Protein 5YDV (pdb70)

InterPro domains:
  IPR000847 LysR, HTH, N-terminal domain [PF00126] (15-72)
  IPR000847 LysR, HTH, N-terminal domain [PR00039] (28-39)
  IPR000847 LysR, HTH, N-terminal domain [PR00039] (39-49)
  IPR000847 LysR, HTH, N-terminal domain [PR00039] (49-60)
  IPR000847 LysR, HTH, N-terminal domain [PS50931] (11-68)
  IPR005119 LysR, substrate-binding [PF03466] (102-296)
  IPR036388 Winged helix-like DNA-binding domain superfamily [G3DSA:1.10.10.10] (11-97)
  IPR036390 Winged helix DNA-binding domain superfamily [SSF46785] (12-94)

Secondary structure (DSSP, 8-state):
--S---SSEEEEEEEHHHHHHHHHHHHHHS-TT-EEEEEEE-GGGHHHHHHTTS-SEEEEE--TTTSSTTEEEEEEEEEEEEEEEEB-SSSSBSS-TTSTTEEEEE--TTSHHHHHHHHHHHH-TT--EEEEEE-S-HHHHHHHHHTTS-EEEEEHHHHHHHHHHTSEEE--SSTT-EEEEEEEEEESS---HHHHHHHHHHHHHGGG-

Foldseek 3Di:
DVPDDDPAEAFEEEAQQCCVVPVVVLVVQDPPRHDYDYHHDQPVCPVVCQVVVVHQKYKAWDDPVQPDPQKDKDWQDKWKWFKKAFAPVPLHHPDAQQPAAWEEEAEDPSHPRRVQQVVLVVVPVSGHHDYDHYHSHLVVSVVCRLVGNGIYTHICSVCVVCCVVRSMDGRDDPSNMTMIIIMMMHGNDDDDPNSVVSVVVSVVCSVVD

Organism: Salmonella typhimurium (strain LT2 / SGSC1412 / ATCC 700720) (NCBI:txid99287)

Radius of gyration: 18.71 Å; Cα contacts (8 Å, |Δi|>4): 381; chains: 1; bounding box: 39×39×55 Å

B-factor: mean 28.07, std 13.39, range [8.28, 78.8]

Nearest PDB structures (foldseek):
  5ydo-assembly1_A  TM=1.003E+00  e=5.101E-45  Salmonella enterica
  5yer-assembly1_A  TM=9.966E-01  e=9.518E-43  Salmonella enterica subsp. enterica serovar Typhimurium
  5yez-assembly1_B  TM=9.861E-01  e=4.654E-41  Salmonella enterica subsp. enterica serovar Typhimurium
  5ydw-assembly1_A-2  TM=9.647E-01  e=4.961E-41  Salmonella enterica subsp. enterica serovar Typhimurium
  5ydw-assembly1_B-2  TM=9.228E-01  e=3.360E-40  Salmonella enterica subsp. enterica serovar Typhimurium

Structure (mmCIF, N/CA/C/O backbone):
data_5YDV
#
_entry.id   5YDV
#
_cell.length_a   63.293
_cell.length_b   63.293
_cell.length_c   101.438
_cell.angle_alpha   90.00
_cell.angle_beta   90.00
_cell.angle_gamma   90.00
#
_symmetry.space_group_name_H-M   'P 41 21 2'
#
loop_
_entity.id
_entity.type
_entity.pdbx_description
1 polymer 'Cell density-dependent motility repressor'
2 non-polymer 'hypochlorous acid'
3 non-polymer 'SULFATE ION'
4 water water
#
loop_
_atom_site.group_PDB
_atom_site.id
_atom_site.type_symbol
_atom_site.label_atom_id
_atom_site.label_alt_id
_atom_site.label_comp_id
_atom_site.label_asym_id
_atom_site.label_entity_id
_atom_site.label_seq_id
_atom_site.pdbx_PDB_ins_code
_atom_site.Cartn_x
_atom_site.Cartn_y
_atom_site.Cartn_z
_atom_site.occupancy
_atom_site.B_iso_or_equiv
_atom_site.auth_seq_id
_atom_site.auth_comp_id
_atom_site.auth_asym_id
_atom_site.auth_atom_id
_atom_site.pdbx_PDB_model_num
ATOM 1 N N . GLY A 1 1 ? 51.103 14.303 39.642 1.00 60.87 94 GLY A N 1
ATOM 2 C CA . GLY A 1 1 ? 50.895 12.875 39.496 1.00 60.20 94 GLY A CA 1
ATOM 3 C C . GLY A 1 1 ? 51.079 12.087 40.780 1.00 55.01 94 GLY A C 1
ATOM 4 O O . GLY A 1 1 ? 50.356 12.295 41.755 1.00 61.65 94 GLY A O 1
ATOM 5 N N . ALA A 1 2 ? 52.064 11.185 40.779 1.00 59.97 95 ALA A N 1
ATOM 6 C CA . ALA A 1 2 ? 52.238 10.259 41.895 1.00 47.01 95 ALA A CA 1
ATOM 7 C C . ALA A 1 2 ? 52.837 10.956 43.112 1.00 39.17 95 ALA A C 1
ATOM 8 O O . ALA A 1 2 ? 52.247 10.955 44.200 1.00 33.08 95 ALA A O 1
ATOM 10 N N . MET A 1 3 ? 54.016 11.559 42.949 1.00 33.35 96 MET A N 1
ATOM 11 C CA . MET A 1 3 ? 54.705 12.166 44.084 1.00 30.97 96 MET A CA 1
ATOM 12 C C . MET A 1 3 ? 54.036 13.445 44.571 1.00 22.25 96 MET A C 1
ATOM 13 O O . MET A 1 3 ? 54.228 13.823 45.730 1.00 20.32 96 MET A O 1
ATOM 18 N N . ASP A 1 4 ? 53.275 14.122 43.720 1.00 19.14 97 ASP A N 1
ATOM 19 C CA . ASP A 1 4 ? 52.626 15.368 44.109 1.00 14.53 97 ASP A CA 1
ATOM 20 C C . ASP A 1 4 ? 51.557 15.102 45.166 1.00 21.35 97 ASP A C 1
ATOM 21 O O . ASP A 1 4 ? 50.712 14.217 44.992 1.00 21.25 97 ASP A O 1
ATOM 26 N N . TYR A 1 5 ? 51.584 15.868 46.265 1.00 18.10 98 TYR A N 1
ATOM 27 C CA . TYR A 1 5 ? 50.643 15.632 47.359 1.00 16.98 98 TYR A CA 1
ATOM 28 C C . TYR A 1 5 ? 50.375 16.893 48.172 1.00 17.11 98 TYR A C 1
ATOM 29 O O . TYR A 1 5 ? 51.310 17.583 48.593 1.00 13.19 98 TYR A O 1
ATOM 38 N N . THR A 1 6 ? 49.091 17.162 48.433 1.00 13.59 99 THR A N 1
ATOM 39 C CA . THR A 1 6 ? 48.689 18.082 49.487 1.00 11.87 99 THR A CA 1
ATOM 40 C C . THR A 1 6 ? 47.501 17.468 50.219 1.00 11.57 99 THR A C 1
ATOM 41 O O . THR A 1 6 ? 46.924 16.471 49.779 1.00 11.84 99 THR A O 1
ATOM 45 N N . LEU A 1 7 ? 47.158 18.046 51.366 1.00 11.84 100 LEU A N 1
ATOM 46 C CA . LEU A 1 7 ? 46.032 17.519 52.132 1.00 11.83 100 LEU A CA 1
ATOM 47 C C . LEU A 1 7 ? 44.721 17.653 51.369 1.00 13.38 100 LEU A C 1
ATOM 48 O O . LEU A 1 7 ? 43.797 16.861 51.580 1.00 16.95 100 LEU A O 1
ATOM 53 N N . ARG A 1 8 ? 44.607 18.657 50.506 1.00 10.92 101 ARG A N 1
ATOM 54 C CA . ARG A 1 8 ? 43.315 18.990 49.916 1.00 11.54 101 ARG A CA 1
ATOM 55 C C . ARG A 1 8 ? 43.238 18.793 48.412 1.00 10.13 101 ARG A C 1
ATOM 56 O O . ARG A 1 8 ? 42.155 18.981 47.840 1.00 9.95 101 ARG A O 1
ATOM 64 N N . LYS A 1 9 ? 44.327 18.418 47.746 1.00 10.10 102 LYS A N 1
ATOM 65 C CA . LYS A 1 9 ? 44.333 18.439 46.290 1.00 9.89 102 LYS A CA 1
ATOM 66 C C . LYS A 1 9 ? 43.555 17.243 45.754 1.00 13.37 102 LYS A C 1
ATOM 67 O O . LYS A 1 9 ? 43.740 16.106 46.205 1.00 10.75 102 LYS A O 1
ATOM 73 N N . ILE A 1 10 ? 42.651 17.518 44.825 1.00 9.53 103 ILE A N 1
ATOM 74 C CA . ILE A 1 10 ? 41.909 16.505 44.093 1.00 9.50 103 ILE A CA 1
ATOM 75 C C . ILE A 1 10 ? 42.397 16.532 42.653 1.00 9.61 103 ILE A C 1
ATOM 76 O O . ILE A 1 10 ? 42.268 17.555 41.967 1.00 9.66 103 ILE A O 1
ATOM 81 N N . LYS A 1 11 ? 42.916 15.403 42.177 1.00 10.12 104 LYS A N 1
ATOM 82 C CA . LYS A 1 11 ? 43.478 15.296 40.836 1.00 12.06 104 LYS A CA 1
ATOM 83 C C . LYS A 1 11 ? 42.452 14.667 39.899 1.00 12.92 104 LYS A C 1
ATOM 84 O O . LYS A 1 11 ? 42.066 13.503 40.071 1.00 12.04 104 LYS A O 1
ATOM 90 N N . ILE A 1 12 ? 42.039 15.425 38.892 1.00 12.14 105 ILE A N 1
ATOM 91 C CA . ILE A 1 12 ? 40.992 15.017 37.965 1.00 10.74 105 ILE A CA 1
ATOM 92 C C . ILE A 1 12 ? 41.538 15.048 36.546 1.00 11.37 105 ILE A C 1
ATOM 93 O O . ILE A 1 12 ? 42.171 16.026 36.142 1.00 17.54 105 ILE A O 1
ATOM 98 N N . ALA A 1 13 ? 41.303 13.983 35.793 1.00 11.89 106 ALA A N 1
ATOM 99 C CA . ALA A 1 13 ? 41.542 13.979 34.355 1.00 12.71 106 ALA A CA 1
ATOM 100 C C . ALA A 1 13 ? 40.192 13.895 33.660 1.00 14.94 106 ALA A C 1
ATOM 101 O O . ALA A 1 13 ? 39.392 13.002 33.964 1.00 17.74 106 ALA A O 1
ATOM 103 N N . ALA A 1 14 ? 39.932 14.826 32.747 1.00 13.44 107 ALA A N 1
ATOM 104 C CA . ALA A 1 14 ? 38.622 14.942 32.129 1.00 13.85 107 ALA A CA 1
ATOM 105 C C . ALA A 1 14 ? 38.742 14.874 30.613 1.00 19.34 107 ALA A C 1
ATOM 106 O O . ALA A 1 14 ? 39.661 15.456 30.025 1.00 16.18 107 ALA A O 1
ATOM 108 N N . ALA A 1 15 ? 37.807 14.166 29.978 1.00 18.22 108 ALA A N 1
ATOM 109 C CA . ALA A 1 15 ? 37.769 14.163 28.524 1.00 18.36 108 ALA A CA 1
ATOM 110 C C . ALA A 1 15 ? 37.542 15.582 28.020 1.00 24.60 108 ALA A C 1
ATOM 111 O O . ALA A 1 15 ? 36.861 16.385 28.663 1.00 21.78 108 ALA A O 1
ATOM 113 N N . HIS A 1 16 ? 38.135 15.885 26.860 1.00 25.88 109 HIS A N 1
ATOM 114 C CA . HIS A 1 16 ? 38.145 17.254 26.339 1.00 36.20 109 HIS A CA 1
ATOM 115 C C . HIS A 1 16 ? 36.750 17.872 26.294 1.00 38.79 109 HIS A C 1
ATOM 116 O O . HIS A 1 16 ? 36.576 19.052 26.622 1.00 41.72 109 HIS A O 1
ATOM 123 N N . SER A 1 17 ? 35.740 17.086 25.908 1.00 37.69 110 SER A N 1
ATOM 124 C CA . SER A 1 17 ? 34.440 17.647 25.555 1.00 49.41 110 SER A CA 1
ATOM 125 C C . SER A 1 17 ? 33.582 18.024 26.757 1.00 49.12 110 SER A C 1
ATOM 126 O O . SER A 1 17 ? 32.712 18.891 26.622 1.00 55.03 110 SER A O 1
ATOM 129 N N . LEU A 1 18 ? 33.786 17.405 27.917 1.00 35.11 111 LEU A N 1
ATOM 130 C CA . LEU A 1 18 ? 32.998 17.757 29.089 1.00 38.69 111 LEU A CA 1
ATOM 131 C C . LEU A 1 18 ? 33.781 18.575 30.104 1.00 30.51 111 LEU A C 1
ATOM 132 O O . LEU A 1 18 ? 33.239 18.900 31.162 1.00 41.33 111 LEU A O 1
ATOM 137 N N A SER A 1 19 ? 35.033 18.928 29.807 0.32 31.84 112 SER A N 1
ATOM 138 N N B SER A 1 19 ? 35.039 18.913 29.816 0.68 32.55 112 SER A N 1
ATOM 139 C CA A SER A 1 19 ? 35.840 19.673 30.769 0.32 30.64 112 SER A CA 1
ATOM 140 C CA B SER A 1 19 ? 35.836 19.678 30.771 0.68 30.26 112 SER A CA 1
ATOM 141 C C A SER A 1 19 ? 35.262 21.061 31.026 0.32 28.50 112 SER A C 1
ATOM 142 C C B SER A 1 19 ? 35.215 21.044 31.034 0.68 28.34 112 SER A C 1
ATOM 143 O O A SER A 1 19 ? 35.199 21.511 32.177 0.32 28.62 112 SER A O 1
ATOM 144 O O B SER A 1 19 ? 35.067 21.460 32.189 0.68 27.92 112 SER A O 1
ATOM 149 N N . LEU A 1 20 ? 34.828 21.751 29.969 1.00 25.39 113 LEU A N 1
ATOM 150 C CA . LEU A 1 20 ? 34.306 23.106 30.122 1.00 24.40 113 LEU A CA 1
ATOM 151 C C . LEU A 1 20 ? 32.919 23.110 30.750 1.00 32.07 113 LEU A C 1
ATOM 152 O O . LEU A 1 20 ? 32.624 23.944 31.611 1.00 28.86 113 LEU A O 1
ATOM 157 N N . GLY A 1 21 ? 32.033 22.222 30.297 1.00 32.47 114 GLY A N 1
ATOM 158 C CA . GLY A 1 21 ? 30.680 22.227 30.829 1.00 27.77 114 GLY A CA 1
ATOM 159 C C . GLY A 1 21 ? 30.602 21.718 32.256 1.00 34.42 114 GLY A C 1
ATOM 160 O O . GLY A 1 21 ? 29.881 22.279 33.087 1.00 44.98 114 GLY A O 1
ATOM 161 N N . LEU A 1 22 ? 31.365 20.671 32.570 1.00 26.99 115 LEU A N 1
ATOM 162 C CA . LEU A 1 22 ? 31.205 19.979 33.841 1.00 20.70 115 LEU A CA 1
ATOM 163 C C . LEU A 1 22 ? 31.975 20.658 34.970 1.00 20.57 115 LEU A C 1
ATOM 164 O O . LEU A 1 22 ? 31.414 20.918 36.039 1.00 23.48 115 LEU A O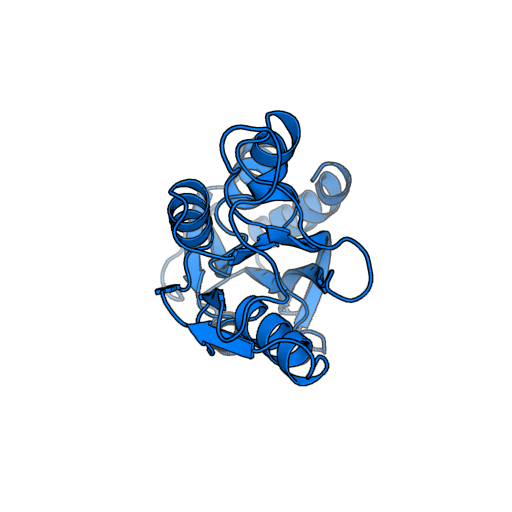 1
ATOM 169 N N . LEU A 1 23 ? 33.262 20.952 34.756 1.00 15.46 116 LEU A N 1
ATOM 170 C CA . LEU A 1 23 ? 34.121 21.336 35.875 1.00 19.56 116 LEU A CA 1
ATOM 171 C C . LEU A 1 23 ? 33.649 22.579 36.615 1.00 14.96 116 LEU A C 1
ATOM 172 O O . LEU A 1 23 ? 33.659 22.562 37.857 1.00 17.50 116 LEU A O 1
ATOM 177 N N . PRO A 1 24 ? 33.260 23.679 35.957 1.00 20.06 117 PRO A N 1
ATOM 178 C CA . PRO A 1 24 ? 32.822 24.857 36.726 1.00 20.11 117 PRO A CA 1
ATOM 179 C C . PRO A 1 24 ? 31.634 24.589 37.627 1.00 21.57 117 PRO A C 1
ATOM 180 O O . PRO A 1 24 ? 31.563 25.167 38.721 1.00 27.70 117 PRO A O 1
ATOM 184 N N . THR A 1 25 ? 30.698 23.733 37.202 1.00 18.91 118 THR A N 1
ATOM 185 C CA . THR A 1 25 ? 29.543 23.425 38.041 1.00 23.82 118 THR A CA 1
ATOM 186 C C . THR A 1 25 ? 29.961 22.667 39.292 1.00 27.02 118 THR A C 1
ATOM 187 O O . THR A 1 25 ? 29.423 22.902 40.380 1.00 30.19 118 THR A O 1
ATOM 191 N N . ILE A 1 26 ? 30.918 21.753 39.152 1.00 23.04 119 ILE A N 1
ATOM 192 C CA . ILE A 1 26 ? 31.374 20.973 40.295 1.00 19.56 119 ILE A CA 1
ATOM 193 C C . ILE A 1 26 ? 32.081 21.871 41.297 1.00 20.58 119 ILE A C 1
ATOM 194 O O . ILE A 1 26 ? 31.784 21.840 42.495 1.00 23.81 119 ILE A O 1
ATOM 199 N N . VAL A 1 27 ? 33.000 22.714 40.816 1.00 24.55 120 VAL A N 1
ATOM 200 C CA . VAL A 1 27 ? 33.704 23.641 41.704 1.00 29.82 120 VAL A CA 1
ATOM 201 C C . VAL A 1 27 ? 32.710 24.510 42.469 1.00 37.87 120 VAL A C 1
ATOM 202 O O . VAL A 1 27 ? 32.836 24.708 43.683 1.00 38.39 120 VAL A O 1
ATOM 206 N N . LYS A 1 28 ? 31.688 25.020 41.771 1.00 36.97 121 LYS A N 1
ATOM 207 C CA . LYS A 1 28 ? 30.754 25.958 42.391 1.00 36.11 121 LYS A CA 1
ATOM 208 C C . LYS A 1 28 ? 29.896 25.287 43.455 1.00 33.72 121 LYS A C 1
ATOM 209 O O . LYS A 1 28 ? 29.604 25.891 44.494 1.00 44.63 121 LYS A O 1
ATOM 215 N N . GLN A 1 29 ? 29.472 24.051 43.212 1.00 23.25 122 GLN A N 1
ATOM 216 C CA . GLN A 1 29 ? 28.572 23.361 44.123 1.00 30.84 122 GLN A CA 1
ATOM 217 C C . GLN A 1 29 ? 29.300 22.618 45.233 1.00 33.84 122 GLN A C 1
ATOM 218 O O . GLN A 1 29 ? 28.676 22.285 46.249 1.00 37.68 122 GLN A O 1
ATOM 224 N N . MET A 1 30 ? 30.594 22.356 45.067 1.00 27.59 123 MET A N 1
ATOM 225 C CA . MET A 1 30 ? 31.323 21.570 46.046 1.00 23.36 123 MET A CA 1
ATOM 226 C C . MET A 1 30 ? 31.585 22.377 47.314 1.00 27.63 123 MET A C 1
ATOM 227 O O . MET A 1 30 ? 31.767 23.597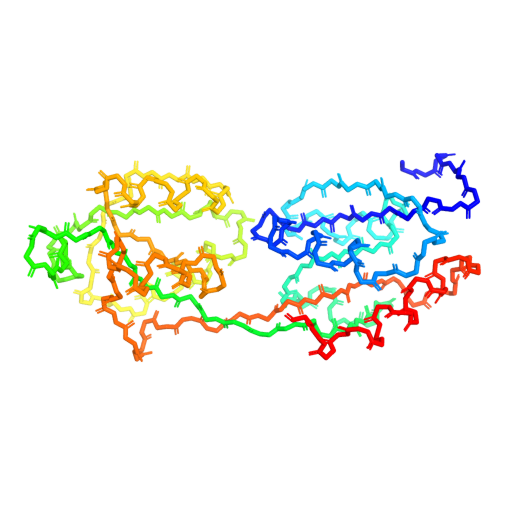 47.259 1.00 26.20 123 MET A O 1
ATOM 232 N N . PRO A 1 31 ? 31.614 21.714 48.471 1.00 28.04 124 PRO A N 1
ATOM 233 C CA . PRO A 1 31 ? 32.074 22.383 49.691 1.00 31.81 124 PRO A CA 1
ATOM 234 C C . PRO A 1 31 ? 33.464 22.969 49.485 1.00 30.20 124 PRO A C 1
ATOM 235 O O . PRO A 1 31 ? 34.251 22.484 48.670 1.00 28.19 124 PRO A O 1
ATOM 239 N N . THR A 1 32 ? 33.760 24.028 50.235 1.00 29.06 125 THR A N 1
ATOM 240 C CA . THR A 1 32 ? 35.021 24.747 50.092 1.00 28.67 125 THR A CA 1
ATOM 241 C C . THR A 1 32 ? 36.174 24.019 50.782 1.00 29.38 125 THR A C 1
ATOM 242 O O . THR A 1 32 ? 36.966 24.636 51.502 1.00 33.41 125 THR A O 1
ATOM 246 N N . GLN A 1 33 ? 36.299 22.713 50.548 1.00 19.93 126 GLN A N 1
ATOM 247 C CA . GLN A 1 33 ? 37.262 21.882 51.260 1.00 16.31 126 GLN A CA 1
ATOM 248 C C . GLN A 1 33 ? 38.358 21.315 50.362 1.00 15.72 126 GLN A C 1
ATOM 249 O O . GLN A 1 33 ? 39.190 20.528 50.841 1.00 18.69 126 GLN A O 1
ATOM 255 N N . PHE A 1 34 ? 38.403 21.705 49.090 1.00 11.27 127 PHE A N 1
ATOM 256 C CA . PHE A 1 34 ? 39.268 21.061 48.109 1.00 10.61 127 PHE A CA 1
ATOM 257 C C . PHE A 1 34 ? 40.054 22.080 47.297 1.00 10.70 127 PHE A C 1
ATOM 258 O O . PHE A 1 34 ? 39.671 23.246 47.165 1.00 11.74 127 PHE A O 1
ATOM 266 N N . THR A 1 35 ? 41.171 21.615 46.756 1.00 10.23 128 THR A N 1
ATOM 267 C CA . THR A 1 35 ? 41.826 22.294 45.647 1.00 11.00 128 THR A CA 1
ATOM 268 C C . THR A 1 35 ? 41.870 21.333 44.471 1.00 10.79 128 THR A C 1
ATOM 269 O O . THR A 1 35 ? 41.729 20.115 44.634 1.00 11.03 128 THR A O 1
ATOM 273 N N . TYR A 1 36 ? 42.026 21.889 43.275 1.00 10.16 129 TYR A N 1
ATOM 274 C CA . TYR A 1 36 ? 41.802 21.123 42.061 1.00 10.07 129 TYR A CA 1
ATOM 275 C C . TYR A 1 36 ? 43.003 21.181 41.138 1.00 10.38 129 TYR A C 1
ATOM 276 O O . TYR A 1 36 ? 43.577 22.251 40.907 1.00 11.85 129 TYR A O 1
ATOM 285 N N . ALA A 1 37 ? 43.347 20.024 40.578 1.00 10.32 130 ALA A N 1
ATOM 286 C CA . ALA A 1 37 ? 44.285 19.950 39.466 1.00 10.85 130 ALA A CA 1
ATOM 287 C C . ALA A 1 37 ? 43.590 19.176 38.362 1.00 15.23 130 ALA A C 1
ATOM 288 O O . ALA A 1 37 ? 43.231 18.011 38.560 1.00 16.82 130 ALA A O 1
ATOM 290 N N . VAL A 1 38 ? 43.371 19.823 37.219 1.00 11.47 131 VAL A N 1
ATOM 291 C CA . VAL A 1 38 ? 42.559 19.260 36.147 1.00 11.73 131 VAL A CA 1
ATOM 292 C C . VAL A 1 38 ? 43.410 19.178 34.889 1.00 13.65 131 VAL A C 1
ATOM 293 O O . VAL A 1 38 ? 43.998 20.180 34.466 1.00 15.85 131 VAL A O 1
ATOM 297 N N . GLU A 1 39 ? 43.450 18.005 34.268 1.00 12.89 132 GLU A N 1
ATOM 298 C CA . GLU A 1 39 ? 44.081 17.908 32.956 1.00 23.30 132 GLU A CA 1
ATOM 299 C C . GLU A 1 39 ? 43.122 17.279 31.958 1.00 18.68 132 GLU A C 1
ATOM 300 O O . GLU A 1 39 ? 42.362 16.370 32.303 1.00 19.52 132 GLU A O 1
ATOM 306 N N . ALA A 1 40 ? 43.141 17.790 30.726 1.00 18.09 133 ALA A N 1
ATOM 307 C CA . ALA A 1 40 ? 42.346 17.217 29.649 1.00 17.98 133 ALA A CA 1
ATOM 308 C C . ALA A 1 40 ? 43.068 16.007 29.072 1.00 25.53 133 ALA A C 1
ATOM 309 O O . ALA A 1 40 ? 44.295 16.010 28.935 1.00 26.32 133 ALA A O 1
ATOM 311 N N . ILE A 1 41 ? 42.306 14.963 28.743 1.00 23.91 134 ILE A N 1
ATOM 312 C CA . ILE A 1 41 ? 42.874 13.737 28.191 1.00 23.47 134 ILE A CA 1
ATOM 313 C C . ILE A 1 41 ? 42.000 13.242 27.049 1.00 21.82 134 ILE A C 1
ATOM 314 O O . ILE A 1 41 ? 40.854 13.666 26.881 1.00 22.92 134 ILE A O 1
ATOM 319 N N . ASP A 1 42 ? 42.571 12.345 26.245 1.00 21.91 135 ASP A N 1
ATOM 320 C CA . ASP A 1 42 ? 41.781 11.508 25.354 1.00 31.07 135 ASP A CA 1
ATOM 321 C C . ASP A 1 42 ? 41.296 10.282 26.121 1.00 20.76 135 ASP A C 1
ATOM 322 O O . ASP A 1 42 ? 41.913 9.860 27.098 1.00 20.05 135 ASP A O 1
ATOM 327 N N . VAL A 1 43 ? 40.177 9.711 25.671 1.00 26.49 136 VAL A N 1
ATOM 328 C CA . VAL A 1 43 ? 39.508 8.692 26.477 1.00 27.95 136 VAL A CA 1
ATOM 329 C C . VAL A 1 43 ? 40.411 7.486 26.680 1.00 31.47 136 VAL A C 1
ATOM 330 O O . VAL A 1 43 ? 40.318 6.797 27.703 1.00 30.66 136 VAL A O 1
ATOM 334 N N . ASP A 1 44 ? 41.321 7.234 25.737 1.00 33.19 137 ASP A N 1
ATOM 335 C CA . ASP A 1 44 ? 42.172 6.050 25.821 1.00 40.34 137 ASP A CA 1
ATOM 336 C C . ASP A 1 44 ? 43.300 6.197 26.839 1.00 36.39 137 ASP A C 1
ATOM 337 O O . ASP A 1 44 ? 43.906 5.189 27.217 1.00 30.08 137 ASP A O 1
ATOM 342 N N . GLN A 1 45 ? 43.599 7.417 27.291 1.00 21.69 138 GLN A N 1
ATOM 343 C CA . GLN A 1 45 ? 44.559 7.601 28.377 1.00 20.87 138 GLN A CA 1
ATOM 344 C C . GLN A 1 45 ? 43.985 7.262 29.749 1.00 24.68 138 GLN A C 1
ATOM 345 O O . GLN A 1 45 ? 44.752 7.201 30.714 1.00 22.49 138 GLN A O 1
ATOM 351 N N . ALA A 1 46 ? 42.670 7.040 29.861 1.00 23.70 139 ALA A N 1
ATOM 352 C CA . ALA A 1 46 ? 42.021 7.033 31.174 1.00 20.54 139 ALA A CA 1
ATOM 353 C C . ALA A 1 46 ? 42.408 5.818 32.007 1.00 25.47 139 ALA A C 1
ATOM 354 O O . ALA A 1 46 ? 42.675 5.947 33.207 1.00 21.29 139 ALA A O 1
ATOM 356 N N . VAL A 1 47 ? 42.407 4.626 31.402 1.00 19.58 140 VAL A N 1
ATOM 357 C CA . VAL A 1 47 ? 42.729 3.408 32.152 1.00 25.71 140 VAL A CA 1
ATOM 358 C C . VAL A 1 47 ? 44.081 3.541 32.844 1.00 28.37 140 VAL A C 1
ATOM 359 O O . VAL A 1 47 ? 44.210 3.306 34.051 1.00 32.35 140 VAL A O 1
ATOM 363 N N . ASP A 1 48 ? 45.110 3.928 32.093 1.00 26.78 141 ASP A N 1
ATOM 364 C CA . ASP A 1 48 ? 46.458 3.927 32.654 1.00 28.38 141 ASP A CA 1
ATOM 365 C C . ASP A 1 48 ? 46.616 4.975 33.748 1.00 27.00 141 ASP A C 1
ATOM 366 O O . ASP A 1 48 ? 47.295 4.731 34.749 1.00 23.69 141 ASP A O 1
ATOM 371 N N . MET A 1 49 ? 45.996 6.142 33.584 1.00 18.52 142 MET A N 1
ATOM 372 C CA . MET A 1 49 ? 46.144 7.195 34.585 1.00 23.20 142 MET A CA 1
ATOM 373 C C . MET A 1 49 ? 45.486 6.825 35.906 1.00 22.04 142 MET A C 1
ATOM 374 O O . MET A 1 49 ? 45.970 7.230 36.968 1.00 23.01 142 MET A O 1
ATOM 379 N N . LEU A 1 50 ? 44.394 6.061 35.864 1.00 20.53 143 LEU A N 1
ATOM 380 C CA . LEU A 1 50 ? 43.737 5.623 37.090 1.00 24.93 143 LEU A CA 1
ATOM 381 C C . LEU A 1 50 ? 44.525 4.509 37.765 1.00 30.80 143 LEU A C 1
ATOM 382 O O . LEU A 1 50 ? 44.746 4.540 38.981 1.00 28.09 143 LEU A O 1
ATOM 387 N N . ARG A 1 51 ? 44.941 3.507 36.985 1.00 33.66 144 ARG A N 1
ATOM 388 C CA . ARG A 1 51 ? 45.683 2.381 37.549 1.00 31.10 144 ARG A CA 1
ATOM 389 C C . ARG A 1 51 ? 47.006 2.830 38.157 1.00 32.66 144 ARG A C 1
ATOM 390 O O . ARG A 1 51 ? 47.438 2.295 39.185 1.00 40.79 144 ARG A O 1
ATOM 398 N N . GLU A 1 52 ? 47.669 3.803 37.536 1.00 34.88 145 GLU A N 1
ATOM 399 C CA . GLU A 1 52 ? 48.981 4.251 37.985 1.00 36.70 145 GLU A CA 1
ATOM 400 C C . GLU A 1 52 ? 48.923 5.401 38.986 1.00 35.12 145 GLU A C 1
ATOM 401 O O . GLU A 1 52 ? 49.978 5.860 39.437 1.00 33.11 145 GLU A O 1
ATOM 407 N N . GLY A 1 53 ? 47.733 5.881 39.338 1.00 29.13 146 GLY A N 1
ATOM 408 C CA . GLY A 1 53 ? 47.606 6.911 40.351 1.00 24.54 146 GLY A CA 1
ATOM 409 C C . GLY A 1 53 ? 47.925 8.321 39.911 1.00 26.63 146 GLY A C 1
ATOM 410 O O . GLY A 1 53 ? 48.065 9.200 40.769 1.00 32.07 146 GLY A O 1
ATOM 411 N N . GLN A 1 54 ? 48.048 8.580 38.606 1.00 21.13 147 GLN A N 1
ATOM 412 C CA . GLN A 1 54 ? 48.263 9.951 38.165 1.00 23.03 147 GLN A CA 1
ATOM 413 C C . GLN A 1 54 ? 46.996 10.786 38.302 1.00 25.78 147 GLN A C 1
ATOM 414 O O . GLN A 1 54 ? 47.084 12.014 38.407 1.00 27.56 147 GLN A O 1
ATOM 420 N N . SER A 1 55 ? 45.828 10.145 38.322 1.00 21.50 148 SER A N 1
ATOM 421 C CA . SER A 1 55 ? 44.557 10.814 38.557 1.00 20.66 148 SER A CA 1
ATOM 422 C C . SER A 1 55 ? 43.824 10.116 39.689 1.00 16.58 148 SER A C 1
ATOM 423 O O . SER A 1 55 ? 43.825 8.883 39.774 1.00 21.26 148 SER A O 1
ATOM 426 N N . ASP A 1 56 ? 43.189 10.908 40.555 1.00 13.33 149 ASP A N 1
ATOM 427 C CA . ASP A 1 56 ? 42.257 10.341 41.521 1.00 17.19 149 ASP A CA 1
ATOM 428 C C . ASP A 1 56 ? 40.966 9.916 40.840 1.00 17.10 149 ASP A C 1
ATOM 429 O O . ASP A 1 56 ? 40.432 8.829 41.107 1.00 15.57 149 ASP A O 1
ATOM 434 N N . PHE A 1 57 ? 40.439 10.780 39.966 1.00 12.43 150 PHE A N 1
ATOM 435 C CA . PHE A 1 57 ? 39.155 10.574 39.324 1.00 11.70 150 PHE A CA 1
ATOM 436 C C . PHE A 1 57 ? 39.280 10.868 37.836 1.00 16.31 150 PHE A C 1
ATOM 437 O O . PHE A 1 57 ? 40.145 11.641 37.406 1.00 11.77 150 PHE A O 1
ATOM 445 N N . ILE A 1 58 ? 38.426 10.215 37.053 1.00 12.59 151 ILE A N 1
ATOM 446 C CA . ILE A 1 58 ? 38.294 10.465 35.621 1.00 13.10 151 ILE A CA 1
ATOM 447 C C . ILE A 1 58 ? 36.876 10.930 35.373 1.00 14.10 151 ILE A C 1
ATOM 448 O O . ILE A 1 58 ? 35.922 10.266 35.797 1.00 16.99 151 ILE A O 1
ATOM 453 N N . PHE A 1 59 ? 36.735 12.038 34.664 1.00 13.22 152 PHE A N 1
ATOM 454 C CA . PHE A 1 59 ? 35.449 12.438 34.109 1.00 13.71 152 PHE A CA 1
ATOM 455 C C . PHE A 1 59 ? 35.472 12.100 32.625 1.00 18.17 152 PHE A C 1
ATOM 456 O O . PHE A 1 59 ? 36.266 12.672 31.873 1.00 16.83 152 PHE A O 1
ATOM 464 N N . SER A 1 60 ? 34.623 11.165 32.215 1.00 16.47 153 SER A N 1
ATOM 465 C CA . SER A 1 60 ? 34.651 10.592 30.869 1.00 16.62 153 SER A CA 1
ATOM 466 C C . SER A 1 60 ? 33.243 10.126 30.524 1.00 18.62 153 SER A C 1
ATOM 467 O O . SER A 1 60 ? 32.270 10.506 31.184 1.00 22.00 153 SER A O 1
ATOM 470 N N . TYR A 1 61 ? 33.131 9.299 29.493 1.00 24.07 154 TYR A N 1
ATOM 471 C CA . TYR A 1 61 ? 31.854 8.815 29.003 1.00 26.14 154 TYR A CA 1
ATOM 472 C C . TYR A 1 61 ? 31.748 7.325 29.278 1.00 27.26 154 TYR A C 1
ATOM 473 O O . TYR A 1 61 ? 32.548 6.753 30.028 1.00 27.89 154 TYR A O 1
ATOM 482 N N . HIS A 1 62 ? 30.745 6.692 28.683 1.00 17.37 155 HIS A N 1
ATOM 483 C CA . HIS A 1 62 ? 30.681 5.242 28.721 1.00 25.75 155 HIS A CA 1
ATOM 484 C C . HIS A 1 62 ? 31.995 4.682 28.199 1.00 24.03 155 HIS A C 1
ATOM 485 O O . HIS A 1 62 ? 32.483 5.093 27.143 1.00 18.02 155 HIS A O 1
ATOM 492 N N . ASP A 1 63 ? 32.585 3.771 28.965 1.00 21.70 156 ASP A N 1
ATOM 493 C CA . ASP A 1 63 ? 33.879 3.195 28.600 1.00 26.92 156 ASP A CA 1
ATOM 494 C C . ASP A 1 63 ? 33.876 1.765 29.127 1.00 30.36 156 ASP A C 1
ATOM 495 O O . ASP A 1 63 ? 34.047 1.546 30.329 1.00 31.38 156 ASP A O 1
ATOM 500 N N . GLU A 1 64 ? 33.682 0.800 28.223 1.00 31.26 157 GLU A N 1
ATOM 501 C CA . GLU A 1 64 ? 33.612 -0.594 28.648 1.00 33.42 157 GLU A CA 1
ATOM 502 C C . GLU A 1 64 ? 34.884 -1.024 29.366 1.00 26.77 157 GLU A C 1
ATOM 503 O O . GLU A 1 64 ? 34.835 -1.885 30.247 1.00 27.78 157 GLU A O 1
ATOM 509 N N . ASN A 1 65 ? 36.028 -0.427 29.023 1.00 26.88 158 ASN A N 1
ATOM 510 C CA . ASN A 1 65 ? 37.260 -0.758 29.732 1.00 24.42 158 ASN A CA 1
ATOM 511 C C . ASN A 1 65 ? 37.217 -0.293 31.184 1.00 23.56 158 ASN A C 1
ATOM 512 O O . ASN A 1 65 ? 37.854 -0.908 32.048 1.00 23.32 158 ASN A O 1
ATOM 517 N N . LEU A 1 66 ? 36.503 0.800 31.464 1.00 23.62 159 LEU A N 1
ATOM 518 C CA . LEU A 1 66 ? 36.413 1.360 32.806 1.00 28.17 159 LEU A CA 1
ATOM 519 C C . LEU A 1 66 ? 35.144 0.952 33.540 1.00 34.31 159 LEU A C 1
ATOM 520 O O . LEU A 1 66 ? 35.020 1.240 34.735 1.00 27.24 159 LEU A O 1
ATOM 525 N N . GLN A 1 67 ? 34.205 0.306 32.859 1.00 33.52 160 GLN A N 1
ATOM 526 C CA . GLN A 1 67 ? 32.937 -0.111 33.455 1.00 38.34 160 GLN A CA 1
ATOM 527 C C . GLN A 1 67 ? 33.002 -1.554 33.926 1.00 45.27 160 GLN A C 1
ATOM 528 O O . GLN A 1 67 ? 32.141 -2.373 33.611 1.00 52.57 160 GLN A O 1
ATOM 534 N N . GLN A 1 68 ? 34.050 -1.879 34.676 1.00 4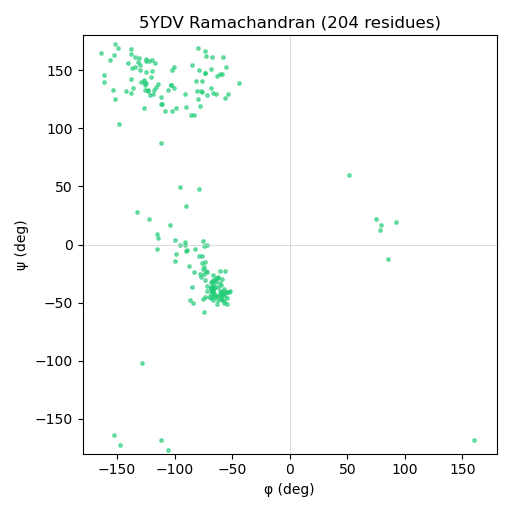1.12 161 GLN A N 1
ATOM 535 C CA . GLN A 1 68 ? 34.197 -3.195 35.277 1.00 44.38 161 GLN A CA 1
ATOM 536 C C . GLN A 1 68 ? 35.110 -3.047 36.483 1.00 39.29 161 GLN A C 1
ATOM 537 O O . GLN A 1 68 ? 35.866 -2.080 36.592 1.00 33.86 161 GLN A O 1
ATOM 543 N N . ALA A 1 69 ? 35.015 -4.005 37.398 1.00 42.02 162 ALA A N 1
ATOM 544 C CA . ALA A 1 69 ? 35.942 -4.031 38.516 1.00 43.87 162 ALA A CA 1
ATOM 545 C C . ALA A 1 69 ? 37.370 -4.125 37.977 1.00 44.59 162 ALA A C 1
ATOM 546 O O . ALA A 1 69 ? 37.606 -4.740 36.934 1.00 48.91 162 ALA A O 1
ATOM 548 N N . PRO A 1 70 ? 38.348 -3.520 38.661 1.00 41.93 163 PRO A N 1
ATOM 549 C CA . PRO A 1 70 ? 38.284 -2.852 39.962 1.00 40.41 163 PRO A CA 1
ATOM 550 C C . PRO A 1 70 ? 37.951 -1.368 39.888 1.00 29.40 163 PRO A C 1
ATOM 551 O O . PRO A 1 70 ? 38.452 -0.615 40.715 1.00 30.50 163 PRO A O 1
ATOM 555 N N . PHE A 1 71 ? 37.147 -0.951 38.919 1.00 29.17 164 PHE A N 1
ATOM 556 C CA . PHE A 1 71 ? 36.739 0.440 38.823 1.00 29.01 164 PHE A CA 1
ATOM 557 C C . PHE A 1 71 ? 35.334 0.614 39.382 1.00 32.47 164 PHE A C 1
ATOM 558 O O . PHE A 1 71 ? 34.521 -0.313 39.383 1.00 39.11 164 PHE A O 1
ATOM 566 N N . ASP A 1 72 ? 35.066 1.819 39.867 1.00 25.78 165 ASP A N 1
ATOM 567 C CA . ASP A 1 72 ? 33.751 2.210 40.341 1.00 24.54 165 ASP A CA 1
ATOM 568 C C . ASP A 1 72 ? 33.338 3.462 39.583 1.00 21.41 165 ASP A C 1
ATOM 569 O O . ASP A 1 72 ? 34.181 4.165 39.026 1.00 21.68 165 ASP A O 1
ATOM 574 N N . ASN A 1 73 ? 32.037 3.737 39.550 1.00 21.07 166 ASN A N 1
ATOM 575 C CA . ASN A 1 73 ? 31.584 4.884 38.775 1.00 18.77 166 ASN A CA 1
ATOM 576 C C . ASN A 1 73 ? 30.289 5.458 39.334 1.00 18.53 166 ASN A C 1
ATOM 577 O O . ASN A 1 73 ? 29.565 4.814 40.096 1.00 20.94 166 ASN A O 1
ATOM 582 N N . ILE A 1 74 ? 30.004 6.691 38.921 1.00 17.04 167 ILE A N 1
ATOM 583 C CA . ILE A 1 74 ? 28.695 7.306 39.086 1.00 16.73 167 ILE A CA 1
ATOM 584 C C . ILE A 1 74 ? 28.360 7.991 37.773 1.00 19.60 167 ILE A C 1
ATOM 585 O O . ILE A 1 74 ? 29.220 8.646 37.169 1.00 17.63 167 ILE A O 1
ATOM 590 N N . ARG A 1 75 ? 27.138 7.800 37.301 1.00 19.39 168 ARG A N 1
ATOM 591 C CA . ARG A 1 75 ? 26.737 8.493 36.091 1.00 22.71 168 ARG A CA 1
ATOM 592 C C . ARG A 1 75 ? 26.361 9.914 36.462 1.00 22.79 168 ARG A C 1
ATOM 593 O O . ARG A 1 75 ? 25.530 10.138 37.348 1.00 30.12 168 ARG A O 1
ATOM 601 N N . LEU A 1 76 ? 26.987 10.873 35.796 1.00 20.53 169 LEU A N 1
ATOM 602 C CA . LEU A 1 76 ? 26.788 12.267 36.156 1.00 20.79 169 LEU A CA 1
ATOM 603 C C . LEU A 1 76 ? 25.584 12.876 35.451 1.00 20.64 169 LEU A C 1
ATOM 604 O O . LEU A 1 76 ? 24.759 13.534 36.091 1.00 29.79 169 LEU A O 1
ATOM 609 N N . PHE A 1 77 ? 25.482 12.670 34.142 1.00 21.18 170 PHE A N 1
ATOM 610 C CA . PHE A 1 77 ? 24.335 13.133 33.376 1.00 15.98 170 PHE A CA 1
ATOM 611 C C . PHE A 1 77 ? 24.325 12.413 32.036 1.00 14.59 170 PHE A C 1
ATOM 612 O O . PHE A 1 77 ? 25.313 11.797 31.627 1.00 13.25 170 PHE A O 1
ATOM 620 N N . GLU A 1 78 ? 23.192 12.485 31.356 1.00 10.28 171 GLU A N 1
ATOM 621 C CA . GLU A 1 78 ? 23.151 12.034 29.977 1.00 10.66 171 GLU A CA 1
ATOM 622 C C . GLU A 1 78 ? 22.819 13.227 29.099 1.00 8.99 171 GLU A C 1
ATOM 623 O O . GLU A 1 78 ? 22.253 14.224 29.561 1.00 9.42 171 GLU A O 1
ATOM 629 N N . SER A 1 79 ? 23.208 13.132 27.834 1.00 8.69 172 SER A N 1
ATOM 630 C CA . SER A 1 79 ? 22.930 14.205 26.895 1.00 9.74 172 SER A CA 1
ATOM 631 C C . SER A 1 79 ? 22.702 13.590 25.517 1.00 8.50 172 SER A C 1
ATOM 632 O O . SER A 1 79 ? 22.633 12.365 25.354 1.00 9.84 172 SER A O 1
ATOM 635 N N . ARG A 1 80 ? 22.589 14.449 24.519 1.00 8.28 173 ARG A N 1
ATOM 636 C CA . ARG A 1 80 ? 22.247 14.067 23.158 1.00 8.66 173 ARG A CA 1
ATOM 637 C C . ARG A 1 80 ? 23.077 14.946 22.228 1.00 8.47 173 ARG A C 1
ATOM 638 O O . ARG A 1 80 ? 23.156 16.158 22.450 1.00 9.99 173 ARG A O 1
ATOM 646 N N . LEU A 1 81 ? 23.730 14.341 21.232 1.00 9.11 174 LEU A N 1
ATOM 647 C CA . LEU A 1 81 ? 24.386 15.095 20.164 1.00 8.30 174 LEU A CA 1
ATOM 648 C C . LEU A 1 81 ? 23.411 15.308 19.015 1.00 11.07 174 LEU A C 1
ATOM 649 O O . LEU A 1 81 ? 22.781 14.352 18.546 1.00 13.41 174 LEU A O 1
ATOM 654 N N . PHE A 1 82 ? 23.290 16.572 18.561 1.00 8.93 175 PHE A N 1
ATOM 655 C CA . PHE A 1 82 ? 22.469 16.982 17.424 1.00 9.68 175 PHE A CA 1
ATOM 656 C C . PHE A 1 82 ? 23.360 17.489 16.306 1.00 9.86 175 PHE A C 1
ATOM 657 O O . PHE A 1 82 ? 24.282 18.260 16.577 1.00 11.88 175 PHE A O 1
ATOM 665 N N . PRO A 1 83 ? 23.091 17.138 15.051 1.00 10.70 176 PRO A N 1
ATOM 666 C CA . PRO A 1 83 ? 23.766 17.837 13.952 1.00 11.11 176 PRO A CA 1
ATOM 667 C C . PRO A 1 83 ? 23.195 19.239 13.831 1.00 12.62 176 PRO A C 1
ATOM 668 O O . PRO A 1 83 ? 21.979 19.421 13.788 1.00 14.96 176 PRO A O 1
ATOM 672 N N . VAL A 1 84 ? 24.079 20.235 13.802 1.00 12.66 177 VAL A N 1
ATOM 673 C CA . VAL A 1 84 ? 23.668 21.632 13.757 1.00 14.01 177 VAL A CA 1
ATOM 674 C C . VAL A 1 84 ? 24.501 22.367 12.716 1.00 13.23 177 VAL A C 1
ATOM 675 O O . VAL A 1 84 ? 25.568 21.910 12.294 1.00 12.69 177 VAL A O 1
ATOM 679 N N . CYS A 1 85 ? 23.993 23.516 12.292 1.00 13.17 178 CYS A N 1
ATOM 680 C CA . CYS A 1 85 ? 24.784 24.403 11.458 1.00 15.05 178 CYS A CA 1
ATOM 681 C C . CYS A 1 85 ? 24.309 25.824 11.708 1.00 16.01 178 CYS A C 1
ATOM 682 O O . CYS A 1 85 ? 23.315 26.052 12.400 1.00 15.21 178 CYS A O 1
ATOM 685 N N . ALA A 1 86 ? 25.037 26.777 11.134 1.00 17.27 179 ALA A N 1
ATOM 686 C CA . ALA A 1 86 ? 24.659 28.178 11.227 1.00 19.96 179 ALA A CA 1
ATOM 687 C C . ALA A 1 86 ? 23.370 28.432 10.441 1.00 17.51 179 ALA A C 1
ATOM 688 O O . ALA A 1 86 ? 22.971 27.646 9.575 1.00 19.55 179 ALA A O 1
ATOM 690 N N . ASN A 1 87 ? 22.711 29.546 10.748 1.00 20.91 180 ASN A N 1
ATOM 691 C CA . ASN A 1 87 ? 21.489 29.899 10.032 1.00 23.53 180 ASN A CA 1
ATOM 692 C C . ASN A 1 87 ? 21.820 30.536 8.684 1.00 25.94 180 ASN A C 1
ATOM 693 O O . ASN A 1 87 ? 22.967 30.888 8.401 1.00 29.10 180 ASN A O 1
ATOM 698 N N . ASN A 1 88 ? 20.792 30.688 7.842 1.00 23.05 181 ASN A N 1
ATOM 699 C CA . ASN A 1 88 ? 20.961 31.246 6.503 1.00 24.94 181 ASN A CA 1
ATOM 700 C C . ASN A 1 88 ? 20.475 32.690 6.399 1.00 26.68 181 ASN A C 1
ATOM 701 O O . ASN A 1 88 ? 20.274 33.186 5.289 1.00 28.63 181 ASN A O 1
ATOM 706 N N . GLY A 1 89 ? 20.290 33.375 7.529 1.00 26.79 182 GLY A N 1
ATOM 707 C CA . GLY A 1 89 ? 19.770 34.727 7.532 1.00 34.61 182 GLY A CA 1
ATOM 708 C C . GLY A 1 89 ? 18.262 34.825 7.519 1.00 36.82 182 GLY A C 1
ATOM 709 O O . GLY A 1 89 ? 17.725 35.918 7.742 1.00 36.82 182 GLY A O 1
ATOM 710 N N . ARG A 1 90 ? 17.561 33.722 7.253 1.00 35.38 183 ARG A N 1
ATOM 711 C CA . ARG A 1 90 ? 16.103 33.700 7.215 1.00 36.79 183 ARG A CA 1
ATOM 712 C C . ARG A 1 90 ? 15.529 32.687 8.196 1.00 36.79 183 ARG A C 1
ATOM 713 O O . ARG A 1 90 ? 14.388 32.242 8.026 1.00 39.71 183 ARG A O 1
ATOM 721 N N . GLY A 1 91 ? 16.300 32.314 9.215 1.00 27.44 184 GLY A N 1
ATOM 722 C CA . GLY A 1 91 ? 15.836 31.346 10.185 1.00 30.81 184 GLY A CA 1
ATOM 723 C C . GLY A 1 91 ? 15.822 29.919 9.693 1.00 34.62 184 GLY A C 1
ATOM 724 O O . GLY A 1 91 ? 15.089 29.091 10.242 1.00 37.18 184 GLY A O 1
ATOM 725 N N . GLU A 1 92 ? 16.602 29.610 8.666 1.00 27.44 185 GLU A N 1
ATOM 726 C CA . GLU A 1 92 ? 16.698 28.279 8.095 1.00 27.11 185 GLU A CA 1
ATOM 727 C C . GLU A 1 92 ? 18.153 27.831 8.095 1.00 23.17 185 GLU A C 1
ATOM 728 O O . GLU A 1 92 ? 19.067 28.662 8.160 1.00 22.15 185 GLU A O 1
ATOM 734 N N . PRO A 1 93 ? 18.408 26.525 8.041 1.00 21.49 186 PRO A N 1
ATOM 735 C CA . PRO A 1 93 ? 19.797 26.053 8.013 1.00 20.22 186 PRO A CA 1
ATOM 736 C C . PRO A 1 93 ? 20.525 26.518 6.763 1.00 24.57 186 PRO A C 1
ATOM 737 O O . PRO A 1 93 ? 19.951 26.617 5.676 1.00 23.14 186 PRO A O 1
ATOM 741 N N . ARG A 1 94 ? 21.815 26.802 6.934 1.00 20.73 187 ARG A N 1
ATOM 742 C CA . ARG A 1 94 ? 22.644 27.199 5.809 1.00 21.88 187 ARG A CA 1
ATOM 743 C C . ARG A 1 94 ? 23.025 25.992 4.963 1.00 22.03 187 ARG A C 1
ATOM 744 O O . ARG A 1 94 ? 23.254 26.126 3.754 1.00 23.53 187 ARG A O 1
ATOM 752 N N . TYR A 1 95 ? 23.084 24.817 5.588 1.00 20.66 188 TYR A N 1
ATOM 753 C CA . TYR A 1 95 ? 23.448 23.570 4.940 1.00 22.94 188 TYR A CA 1
ATOM 754 C C . TYR A 1 95 ? 22.327 22.549 5.092 1.00 24.06 188 TYR A C 1
ATOM 755 O O . TYR A 1 95 ? 21.487 22.650 5.989 1.00 23.88 188 TYR A O 1
ATOM 764 N N . THR A 1 96 ? 22.313 21.560 4.198 1.00 22.59 189 THR A N 1
ATOM 765 C CA . THR A 1 96 ? 21.424 20.412 4.329 1.00 27.70 189 THR A CA 1
ATOM 766 C C . THR A 1 96 ? 22.246 19.133 4.413 1.00 21.81 189 THR A C 1
ATOM 767 O O . THR A 1 96 ? 23.289 19.002 3.759 1.00 22.19 189 THR A O 1
ATOM 771 N N . LEU A 1 97 ? 21.759 18.191 5.221 1.00 21.26 190 LEU A N 1
ATOM 772 C CA . LEU A 1 97 ? 22.375 16.873 5.312 1.00 24.09 190 LEU A CA 1
ATOM 773 C C . LEU A 1 97 ? 22.363 16.140 3.977 1.00 28.28 190 LEU A C 1
ATOM 774 O O . LEU A 1 97 ? 23.193 15.251 3.764 1.00 30.69 190 LEU A O 1
ATOM 779 N N . GLU A 1 98 ? 21.454 16.502 3.071 1.00 28.62 191 GLU A N 1
ATOM 780 C CA . GLU A 1 98 ? 21.288 15.809 1.800 1.00 33.59 191 GLU A CA 1
ATOM 781 C C . GLU A 1 98 ? 22.160 16.379 0.685 1.00 34.08 191 GLU A C 1
ATOM 782 O O . GLU A 1 98 ? 22.179 15.812 -0.417 1.00 30.29 191 GLU A O 1
ATOM 788 N N . GLN A 1 99 ? 22.876 17.470 0.937 1.00 25.01 192 GLN A N 1
ATOM 789 C CA . GLN A 1 99 ? 23.811 17.988 -0.054 1.00 26.10 192 GLN A CA 1
ATOM 790 C C . GLN A 1 99 ? 24.927 16.971 -0.291 1.00 28.10 192 GLN A C 1
ATOM 791 O O . GLN A 1 99 ? 25.517 16.467 0.679 1.00 24.52 192 GLN A O 1
ATOM 797 N N . PRO A 1 100 ? 25.227 16.626 -1.541 1.00 34.63 193 PRO A N 1
ATOM 798 C CA . PRO A 1 100 ? 26.387 15.764 -1.810 1.00 36.52 193 PRO A CA 1
ATOM 799 C C . PRO A 1 100 ? 27.666 16.361 -1.240 1.00 31.54 193 PRO A C 1
ATOM 800 O O . PRO A 1 100 ? 28.010 17.516 -1.509 1.00 27.28 193 PRO A O 1
ATOM 804 N N . HIS A 1 101 ? 28.358 15.559 -0.435 1.00 25.72 194 HIS A N 1
ATOM 805 C CA . HIS A 1 101 ? 29.619 15.924 0.206 1.00 24.67 194 HIS A CA 1
ATOM 806 C C . HIS A 1 101 ? 29.510 17.260 0.944 1.00 23.55 194 HIS A C 1
ATOM 807 O O . HIS A 1 101 ? 30.235 18.220 0.674 1.00 23.93 194 HIS A O 1
ATOM 814 N N . PHE A 1 102 ? 28.589 17.296 1.907 1.00 17.03 195 PHE A N 1
ATOM 815 C CA . PHE A 1 102 ? 28.461 18.479 2.748 1.00 20.54 195 PHE A CA 1
ATOM 816 C C . PHE A 1 102 ? 29.689 18.619 3.652 1.00 18.37 195 PHE A C 1
ATOM 817 O O . PHE A 1 102 ? 30.339 17.627 3.993 1.00 16.25 195 PHE A O 1
ATOM 825 N N . PRO A 1 103 ? 30.049 19.850 4.034 1.00 13.51 196 PRO A N 1
ATOM 826 C CA . PRO A 1 103 ? 31.280 20.049 4.817 1.00 13.36 196 PRO A CA 1
ATOM 827 C C . PRO A 1 103 ? 31.045 19.665 6.268 1.00 13.73 196 PRO A C 1
ATOM 828 O O . PRO A 1 103 ? 30.211 20.258 6.953 1.00 13.73 196 PRO A O 1
ATOM 832 N N . LEU A 1 104 ? 31.798 18.685 6.739 1.00 11.46 197 LEU A N 1
ATOM 833 C CA . LEU A 1 104 ? 31.648 18.168 8.088 1.00 10.87 197 LEU A CA 1
ATOM 834 C C . LEU A 1 104 ? 32.720 18.764 8.991 1.00 10.32 197 LEU A C 1
ATOM 835 O O . LEU A 1 104 ? 33.896 18.841 8.609 1.00 11.57 197 LEU A O 1
ATOM 840 N N . LEU A 1 105 ? 32.302 19.197 10.182 1.00 9.81 198 LEU A N 1
ATOM 841 C CA . LEU A 1 105 ? 33.198 19.603 11.258 1.00 9.60 198 LEU A CA 1
ATOM 842 C C . LEU A 1 105 ? 33.115 18.517 12.318 1.00 9.59 198 LEU A C 1
ATOM 843 O O . LEU A 1 105 ? 32.046 18.302 12.902 1.00 11.70 198 LEU A O 1
ATOM 848 N N . ASN A 1 106 ? 34.217 17.805 12.545 1.00 11.70 199 ASN A N 1
ATOM 849 C CA . ASN A 1 106 ? 34.147 16.593 13.352 1.00 11.91 199 ASN A CA 1
ATOM 850 C C . ASN A 1 106 ? 35.222 16.563 14.435 1.00 11.84 199 ASN A C 1
ATOM 851 O O . ASN A 1 106 ? 36.235 17.259 14.364 1.00 13.12 199 ASN A O 1
ATOM 856 N N . TYR A 1 107 ? 34.979 15.724 15.445 1.00 13.64 200 TYR A N 1
ATOM 857 C CA . TYR A 1 107 ? 35.993 15.402 16.436 1.00 12.05 200 TYR A CA 1
ATOM 858 C C . TYR A 1 107 ? 37.036 14.468 15.826 1.00 15.30 200 TYR A C 1
ATOM 859 O O . TYR A 1 107 ? 36.839 13.884 14.759 1.00 14.58 200 TYR A O 1
ATOM 868 N N . SER A 1 108 ? 38.162 14.322 16.517 1.00 14.13 201 SER A N 1
ATOM 869 C CA . SER A 1 108 ? 39.191 13.429 16.013 1.00 19.21 201 SER A CA 1
ATOM 870 C C . SER A 1 108 ? 38.760 11.976 16.184 1.00 27.88 201 SER A C 1
ATOM 871 O O . SER A 1 108 ? 37.859 11.655 16.964 1.00 22.26 201 SER A O 1
ATOM 874 N N . GLN A 1 109 ? 39.421 11.084 15.437 1.00 31.83 202 GLN A N 1
ATOM 875 C CA . GLN A 1 109 ? 39.113 9.660 15.561 1.00 37.44 202 GLN A CA 1
ATOM 876 C C . GLN A 1 109 ? 39.410 9.141 16.962 1.00 37.09 202 GLN A C 1
ATOM 877 O O . GLN A 1 109 ? 38.763 8.193 17.426 1.00 45.65 202 GLN A O 1
ATOM 883 N N . ASN A 1 110 ? 40.371 9.754 17.653 1.00 37.80 203 ASN A N 1
ATOM 884 C CA . ASN A 1 110 ? 40.776 9.387 19.006 1.00 39.70 203 ASN A CA 1
ATOM 885 C C . ASN A 1 110 ? 39.742 9.769 20.062 1.00 39.15 203 ASN A C 1
ATOM 886 O O . ASN A 1 110 ? 39.957 9.503 21.248 1.00 41.08 203 ASN A O 1
ATOM 891 N N . SER A 1 111 ? 38.631 10.379 19.669 1.00 28.33 204 SER A N 1
ATOM 892 C CA . SER A 1 111 ? 37.654 10.903 20.606 1.00 29.76 204 SER A CA 1
ATOM 893 C C . SER A 1 111 ? 36.455 9.972 20.697 1.00 21.17 204 SER A C 1
ATOM 894 O O . SER A 1 111 ? 36.103 9.279 19.739 1.00 29.03 204 SER A O 1
ATOM 897 N N . TYR A 1 112 ? 35.828 9.971 21.866 1.00 19.73 205 TYR A N 1
ATOM 898 C CA . TYR A 1 112 ? 34.586 9.223 22.045 1.00 25.62 205 TYR A CA 1
ATOM 899 C C . TYR A 1 112 ? 33.490 9.752 21.126 1.00 17.69 205 TYR A C 1
ATOM 900 O O . TYR A 1 112 ? 32.799 8.980 20.445 1.00 20.57 205 TYR A O 1
ATOM 909 N N . MET A 1 113 ? 33.319 11.075 21.092 1.00 16.98 206 MET A N 1
ATOM 910 C CA . MET A 1 113 ? 32.322 11.670 20.211 1.00 14.21 206 MET A CA 1
ATOM 911 C C . MET A 1 113 ? 32.598 11.343 18.749 1.00 19.31 206 MET A C 1
ATOM 912 O O . MET A 1 113 ? 31.691 10.939 18.018 1.00 18.92 206 MET A O 1
ATOM 917 N N . GLY A 1 114 ? 33.852 11.501 18.303 1.00 19.78 207 GLY A N 1
ATOM 918 C CA . GLY A 1 114 ? 34.169 11.194 16.914 1.00 21.95 207 GLY A CA 1
ATOM 919 C C . GLY A 1 114 ? 33.787 9.778 16.524 1.00 20.15 207 GLY A C 1
ATOM 920 O O . GLY A 1 114 ? 33.235 9.545 15.443 1.00 25.62 207 GLY A O 1
ATOM 921 N N . ARG A 1 115 ? 34.034 8.824 17.413 1.00 19.02 208 ARG A N 1
ATOM 922 C CA . ARG A 1 115 ? 33.713 7.426 17.133 1.00 33.77 208 ARG A CA 1
ATOM 923 C C . ARG A 1 115 ? 32.211 7.215 16.944 1.00 29.91 208 ARG A C 1
ATOM 924 O O . ARG A 1 115 ? 31.786 6.524 16.007 1.00 21.55 208 ARG A O 1
ATOM 932 N N . LEU A 1 116 ? 31.385 7.813 17.808 1.00 25.74 209 LEU A N 1
ATOM 933 C CA . LEU A 1 116 ? 29.945 7.625 17.657 1.00 17.38 209 LEU A CA 1
ATOM 934 C C . LEU A 1 116 ? 29.420 8.310 16.408 1.00 20.95 209 LEU A C 1
ATOM 935 O O . LEU A 1 116 ? 28.537 7.774 15.730 1.00 26.20 209 LEU A O 1
ATOM 940 N N . ILE A 1 117 ? 29.958 9.490 16.082 1.00 15.04 210 ILE A N 1
ATOM 941 C CA . ILE A 1 117 ? 29.463 10.250 14.937 1.00 17.16 210 ILE A CA 1
ATOM 942 C C . ILE A 1 117 ? 29.734 9.496 13.635 1.00 21.96 210 ILE A C 1
ATOM 943 O O . ILE A 1 117 ? 28.858 9.377 12.772 1.00 23.76 210 ILE A O 1
ATOM 948 N N . ASN A 1 118 ? 30.943 8.967 13.478 1.00 24.34 211 ASN A N 1
ATOM 949 C CA . ASN A 1 118 ? 31.274 8.242 12.249 1.00 22.47 211 ASN A CA 1
ATOM 950 C C . ASN A 1 118 ? 30.500 6.933 12.158 1.00 28.10 211 ASN A C 1
ATOM 951 O O . ASN A 1 118 ? 30.108 6.508 11.060 1.00 33.16 211 ASN A O 1
ATOM 956 N N . ARG A 1 119 ? 30.296 6.271 13.298 1.00 25.26 212 ARG A N 1
ATOM 957 C CA . ARG A 1 119 ? 29.424 5.103 13.346 1.00 28.47 212 ARG A CA 1
ATOM 958 C C . ARG A 1 119 ? 28.050 5.450 12.791 1.00 29.67 212 ARG A C 1
ATOM 959 O O . ARG A 1 119 ? 27.503 4.735 11.945 1.00 25.11 212 ARG A O 1
ATOM 967 N N . THR A 1 120 ? 27.509 6.593 13.220 1.00 25.39 213 THR A N 1
ATOM 968 C CA . THR A 1 120 ? 26.209 7.049 12.745 1.00 25.10 213 THR A CA 1
ATOM 969 C C . THR A 1 120 ? 26.219 7.324 11.241 1.00 23.26 213 THR A C 1
ATOM 970 O O . THR A 1 120 ? 25.351 6.839 10.508 1.00 30.77 213 THR A O 1
ATOM 974 N N . LEU A 1 121 ? 27.182 8.120 10.764 1.00 26.04 214 LEU A N 1
ATOM 975 C CA . LEU A 1 121 ? 27.215 8.475 9.344 1.00 26.53 214 LEU A CA 1
ATOM 976 C C . LEU A 1 121 ? 27.328 7.237 8.465 1.00 25.14 214 LEU A C 1
ATOM 977 O O . LEU A 1 121 ? 26.687 7.152 7.409 1.00 27.19 214 LEU A O 1
ATOM 982 N N . THR A 1 122 ? 28.147 6.272 8.883 1.00 23.28 215 THR A N 1
ATOM 983 C CA . THR A 1 122 ? 28.281 5.021 8.143 1.00 30.25 215 THR A CA 1
ATOM 984 C C . THR A 1 122 ? 26.936 4.328 7.975 1.00 35.18 215 THR A C 1
ATOM 985 O O . THR A 1 122 ? 26.563 3.929 6.864 1.00 32.02 215 THR A O 1
ATOM 989 N N . ARG A 1 123 ? 26.199 4.166 9.079 1.00 32.79 216 ARG A N 1
ATOM 990 C CA . ARG A 1 123 ? 24.871 3.567 9.027 1.00 37.52 216 ARG A CA 1
ATOM 991 C C . ARG A 1 123 ? 23.944 4.303 8.073 1.00 40.05 216 ARG A C 1
ATOM 992 O O . ARG A 1 123 ? 22.963 3.718 7.598 1.00 44.34 216 ARG A O 1
ATOM 1000 N N . HIS A 1 124 ? 24.221 5.566 7.784 1.00 31.35 217 HIS A N 1
ATOM 1001 C CA . HIS A 1 124 ? 23.318 6.397 6.999 1.00 38.66 217 HIS A CA 1
ATOM 1002 C C . HIS A 1 124 ? 23.954 6.710 5.649 1.00 43.02 217 HIS A C 1
ATOM 1003 O O . HIS A 1 124 ? 24.606 7.740 5.471 1.00 36.79 217 HIS A O 1
ATOM 1010 N N . ALA A 1 125 ? 23.727 5.814 4.686 1.00 46.01 218 ALA A N 1
ATOM 1011 C CA . ALA A 1 125 ? 24.342 5.913 3.370 1.00 50.18 218 ALA A CA 1
ATOM 1012 C C . ALA A 1 125 ? 23.742 7.014 2.506 1.00 56.09 218 ALA A C 1
ATOM 1013 O O . ALA A 1 125 ? 24.349 7.374 1.493 1.00 56.24 218 ALA A O 1
ATOM 1015 N N . GLU A 1 126 ? 22.577 7.554 2.867 1.00 55.03 219 GLU A N 1
ATOM 1016 C CA . GLU A 1 126 ? 22.012 8.658 2.103 1.00 58.59 219 GLU A CA 1
ATOM 1017 C C . GLU A 1 126 ? 22.719 9.977 2.378 1.00 52.34 219 GLU A C 1
ATOM 1018 O O . GLU A 1 126 ? 22.303 11.011 1.844 1.00 55.59 219 GLU A O 1
ATOM 1024 N N . LEU A 1 127 ? 23.767 9.968 3.196 1.00 39.45 220 LEU A N 1
ATOM 1025 C CA . LEU A 1 127 ? 24.552 11.155 3.493 1.00 39.18 220 LEU A CA 1
ATOM 1026 C C . LEU A 1 127 ? 25.971 10.961 2.986 1.00 38.14 220 LEU A C 1
ATOM 1027 O O . LEU A 1 127 ? 26.570 9.895 3.168 1.00 41.64 220 LEU A O 1
ATOM 1032 N N . SER A 1 128 ? 26.502 11.992 2.347 1.00 22.96 221 SER A N 1
ATOM 1033 C CA . SER A 1 128 ? 27.896 12.016 1.933 1.00 24.39 221 SER A CA 1
ATOM 1034 C C . SER A 1 128 ? 28.492 13.323 2.419 1.00 21.55 221 SER A C 1
ATOM 1035 O O . SER A 1 128 ? 27.837 14.366 2.367 1.00 23.18 221 SER A O 1
ATOM 1038 N N . PHE A 1 129 ? 29.726 13.264 2.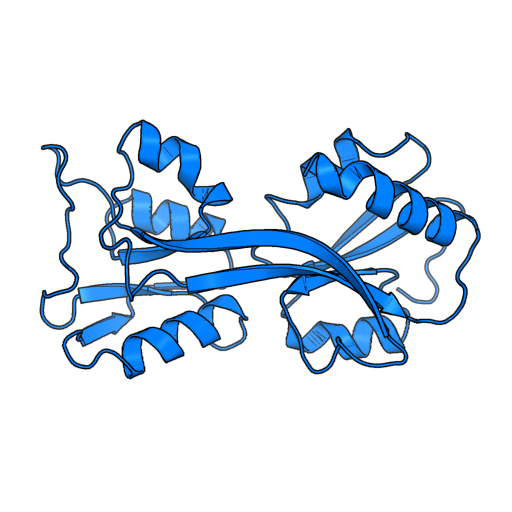908 1.00 23.60 222 PHE A N 1
ATOM 1039 C CA . PHE A 1 129 ? 30.342 14.430 3.519 1.00 17.31 222 PHE A CA 1
ATOM 1040 C C . PHE A 1 129 ? 31.804 14.504 3.123 1.00 19.42 222 PHE A C 1
ATOM 1041 O O . PHE A 1 129 ? 32.429 13.502 2.763 1.00 22.68 222 PHE A O 1
ATOM 1049 N N . SER A 1 130 ? 32.342 15.718 3.184 1.00 15.41 223 SER A N 1
ATOM 1050 C CA . SER A 1 130 ? 33.776 15.949 3.130 1.00 17.98 223 SER A CA 1
ATOM 1051 C C . SER A 1 130 ? 34.182 16.599 4.442 1.00 15.74 223 SER A C 1
ATOM 1052 O O . SER A 1 130 ? 33.539 17.549 4.891 1.00 19.08 223 SER A O 1
ATOM 1055 N N . THR A 1 131 ? 35.241 16.101 5.060 1.00 13.86 224 THR A N 1
ATOM 1056 C CA . THR A 1 131 ? 35.626 16.618 6.368 1.00 12.86 224 THR A CA 1
ATOM 1057 C C . THR A 1 131 ? 36.458 17.889 6.200 1.00 18.24 224 THR A C 1
ATOM 1058 O O . THR A 1 131 ? 37.593 17.846 5.711 1.00 18.82 224 THR A O 1
ATOM 1062 N N . PHE A 1 132 ? 35.885 19.022 6.607 1.00 11.93 225 PHE A N 1
ATOM 1063 C CA . PHE A 1 132 ? 36.534 20.319 6.464 1.00 12.00 225 PHE A CA 1
ATOM 1064 C C . PHE A 1 132 ? 37.479 20.630 7.620 1.00 11.88 225 PHE A C 1
ATOM 1065 O O . PHE A 1 132 ? 38.537 21.235 7.415 1.00 12.49 225 PHE A O 1
ATOM 1073 N N . PHE A 1 133 ? 37.119 20.230 8.837 1.00 11.34 226 PHE A N 1
ATOM 1074 C CA . PHE A 1 133 ? 37.793 20.706 10.040 1.00 11.40 226 PHE A CA 1
ATOM 1075 C C . PHE A 1 133 ? 37.676 19.614 11.088 1.00 12.87 226 PHE A C 1
ATOM 1076 O O . PHE A 1 133 ? 36.555 19.198 11.384 1.00 10.86 226 PHE A O 1
ATOM 1084 N N . VAL A 1 134 ? 38.806 19.165 11.644 1.00 12.03 227 VAL A N 1
ATOM 1085 C CA . VAL A 1 134 ? 38.841 18.147 12.698 1.00 12.28 2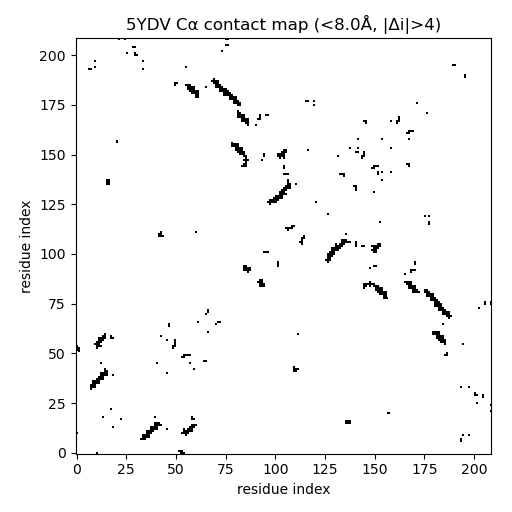27 VAL A CA 1
ATOM 1086 C C . VAL A 1 134 ? 39.567 18.724 13.902 1.00 12.86 227 VAL A C 1
ATOM 1087 O O . VAL A 1 134 ? 40.657 19.287 13.760 1.00 17.71 227 VAL A O 1
ATOM 1091 N N . SER A 1 135 ? 38.982 18.550 15.082 1.00 15.02 228 SER A N 1
ATOM 1092 C CA . SER A 1 135 ? 39.574 19.041 16.314 1.00 15.36 228 SER A CA 1
ATOM 1093 C C . SER A 1 135 ? 38.932 18.303 17.473 1.00 15.67 228 SER A C 1
ATOM 1094 O O . SER A 1 135 ? 37.743 17.982 17.434 1.00 19.58 228 SER A O 1
ATOM 1097 N N . SER A 1 136 ? 39.727 18.063 18.513 1.00 23.79 229 SER A N 1
ATOM 1098 C CA . SER A 1 136 ? 39.202 17.470 19.736 1.00 34.37 229 SER A CA 1
ATOM 1099 C C . SER A 1 136 ? 38.384 18.454 20.565 1.00 32.67 229 SER A C 1
ATOM 1100 O O . SER A 1 136 ? 37.588 18.019 21.403 1.00 34.85 229 SER A O 1
ATOM 1103 N N . MET A 1 137 ? 38.548 19.760 20.346 1.00 32.69 230 MET A N 1
ATOM 1104 C CA . MET A 1 137 ? 37.983 20.781 21.226 1.00 34.55 230 MET A CA 1
ATOM 1105 C C . MET A 1 137 ? 36.546 21.087 20.821 1.00 32.58 230 MET A C 1
ATOM 1106 O O . MET A 1 137 ? 36.302 21.685 19.766 1.00 25.33 230 MET A O 1
ATOM 1111 N N . SER A 1 138 ? 35.602 20.702 21.685 1.00 26.99 231 SER A N 1
ATOM 1112 C CA . SER A 1 138 ? 34.182 20.973 21.468 1.00 29.72 231 SER A CA 1
ATOM 1113 C C . SER A 1 138 ? 33.912 22.448 21.201 1.00 20.58 231 SER A C 1
ATOM 1114 O O . SER A 1 138 ? 33.094 22.793 20.340 1.00 16.04 231 SER A O 1
ATOM 1117 N N . GLU A 1 139 ? 34.586 23.334 21.936 1.00 25.76 232 GLU A N 1
ATOM 1118 C CA . GLU A 1 139 ? 34.299 24.760 21.835 1.00 27.73 232 GLU A CA 1
ATOM 1119 C C . GLU 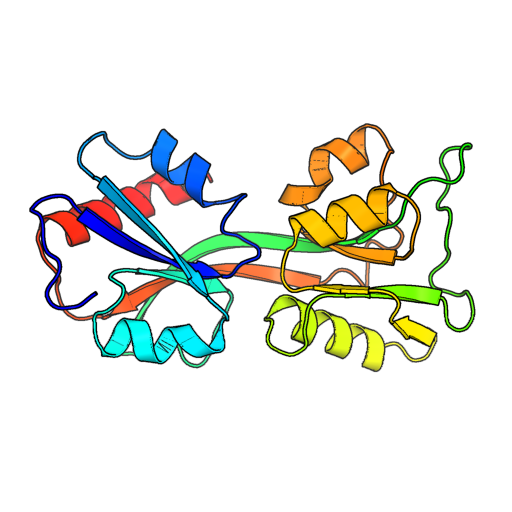A 1 139 ? 34.834 25.353 20.542 1.00 19.52 232 GLU A C 1
ATOM 1120 O O . GLU A 1 139 ? 34.265 26.317 20.023 1.00 15.53 232 GLU A O 1
ATOM 1126 N N . LEU A 1 140 ? 35.927 24.799 20.025 1.00 18.78 233 LEU A N 1
ATOM 1127 C CA . LEU A 1 140 ? 36.420 25.200 18.713 1.00 16.98 233 LEU A CA 1
ATOM 1128 C C . LEU A 1 140 ? 35.465 24.747 17.612 1.00 15.78 233 LEU A C 1
ATOM 1129 O O . LEU A 1 140 ? 35.139 25.523 16.706 1.00 14.96 233 LEU A O 1
ATOM 1134 N N . LEU A 1 141 ? 35.008 23.492 17.671 1.00 14.76 234 LEU A N 1
ATOM 1135 C CA . LEU A 1 141 ? 34.032 23.020 16.690 1.00 10.66 234 LEU A CA 1
ATOM 1136 C C . LEU A 1 141 ? 32.776 23.877 16.720 1.00 13.59 234 LEU A C 1
ATOM 1137 O O . LEU A 1 141 ? 32.208 24.204 15.671 1.00 12.10 234 LEU A O 1
ATOM 1142 N N . LYS A 1 142 ? 32.312 24.227 17.920 1.00 12.54 235 LYS A N 1
ATOM 1143 C CA . LYS A 1 142 ? 31.113 25.048 18.033 1.00 16.70 235 LYS A CA 1
ATOM 1144 C C . LYS A 1 142 ? 31.315 26.407 17.369 1.00 16.46 235 LYS A C 1
ATOM 1145 O O . LYS A 1 142 ? 30.448 26.870 16.622 1.00 14.48 235 LYS A O 1
ATOM 1151 N N . GLN A 1 143 ? 32.473 27.043 17.587 1.00 14.25 236 GLN A N 1
ATOM 1152 C CA . GLN A 1 143 ? 32.697 28.362 16.992 1.00 18.82 236 GLN A CA 1
ATOM 1153 C C . GLN A 1 143 ? 32.809 28.286 15.471 1.00 20.32 236 GLN A C 1
ATOM 1154 O O . GLN A 1 143 ? 32.312 29.167 14.757 1.00 16.14 236 GLN A O 1
ATOM 1160 N N . VAL A 1 144 ? 33.482 27.257 14.955 1.00 16.82 237 VAL A N 1
ATOM 1161 C CA . VAL A 1 144 ? 33.591 27.100 13.509 1.00 14.11 237 VAL A CA 1
ATOM 1162 C C . VAL A 1 144 ? 32.215 26.837 12.898 1.00 13.97 237 VAL A C 1
ATOM 1163 O O . VAL A 1 144 ? 31.893 27.330 11.812 1.00 12.21 237 VAL A O 1
ATOM 1167 N N . ALA A 1 145 ? 31.366 26.086 13.603 1.00 11.96 238 ALA A N 1
ATOM 1168 C CA . ALA A 1 145 ? 30.005 25.890 13.120 1.00 11.02 238 ALA A CA 1
ATOM 1169 C C . ALA A 1 145 ? 29.225 27.195 13.164 1.00 15.05 238 ALA A C 1
ATOM 1170 O O . ALA A 1 145 ? 28.491 27.524 12.223 1.00 15.48 238 ALA A O 1
ATOM 1172 N N . MET A 1 146 ? 29.397 27.969 14.233 1.00 15.70 239 MET A N 1
ATOM 1173 C CA . MET A 1 146 ? 28.675 29.230 14.323 1.00 19.67 239 MET A CA 1
ATOM 1174 C C . MET A 1 146 ? 29.115 30.187 13.224 1.00 20.43 239 MET A C 1
ATOM 1175 O O . MET A 1 146 ? 28.299 30.951 12.702 1.00 19.97 239 MET A O 1
ATOM 1180 N N . ASP A 1 147 ? 30.379 30.120 12.821 1.00 16.70 240 ASP A N 1
ATOM 1181 C CA . ASP A 1 147 ? 30.876 30.970 11.747 1.00 15.64 240 ASP A CA 1
ATOM 1182 C C . ASP A 1 147 ? 30.406 30.531 10.361 1.00 18.10 240 ASP A C 1
ATOM 1183 O O . ASP A 1 147 ? 30.755 31.192 9.377 1.00 23.25 240 ASP A O 1
ATOM 1188 N N . GLY A 1 148 ? 29.643 29.443 10.258 1.00 17.83 241 GLY A N 1
ATOM 1189 C CA . GLY A 1 148 ? 29.013 29.057 9.009 1.00 17.28 241 GLY A CA 1
ATOM 1190 C C . GLY A 1 148 ? 29.803 28.103 8.144 1.00 17.18 241 GLY A C 1
ATOM 1191 O O . GLY A 1 148 ? 29.509 27.994 6.949 1.00 21.45 241 GLY A O 1
ATOM 1192 N N . CYS A 1 149 ? 30.782 27.393 8.708 1.00 14.82 242 CYS A N 1
ATOM 1193 C CA . CYS A 1 149 ? 31.717 26.599 7.919 1.00 15.19 242 CYS A CA 1
ATOM 1194 C C . CYS A 1 149 ? 31.271 25.163 7.676 1.00 18.06 242 CYS A C 1
ATOM 1195 O O . CYS A 1 149 ? 31.962 24.436 6.951 1.00 13.76 242 CYS A O 1
ATOM 1198 N N . GLY A 1 150 ? 30.170 24.716 8.257 1.00 14.79 243 GLY A N 1
ATOM 1199 C CA . GLY A 1 150 ? 29.742 23.356 8.002 1.00 11.74 243 GLY A CA 1
ATOM 1200 C C . GLY A 1 150 ? 28.800 22.856 9.078 1.00 10.84 243 GLY A C 1
ATOM 1201 O O . GLY A 1 150 ? 28.299 23.616 9.910 1.00 13.24 243 GLY A O 1
ATOM 1202 N N . ILE A 1 151 ? 28.572 21.545 9.032 1.00 12.95 244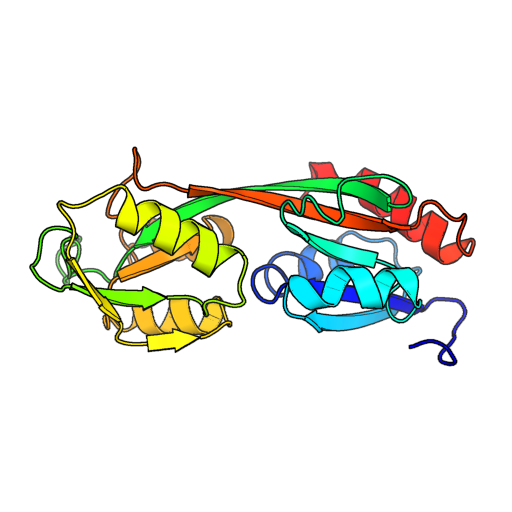 ILE A N 1
ATOM 1203 C CA . ILE A 1 151 ? 27.662 20.846 9.934 1.00 12.29 244 ILE A CA 1
ATOM 1204 C C . ILE A 1 151 ? 28.491 20.118 10.980 1.00 10.93 244 ILE A C 1
ATOM 1205 O O . ILE A 1 151 ? 29.507 19.495 10.650 1.00 10.65 244 ILE A O 1
ATOM 1210 N N . ALA A 1 152 ? 28.059 20.185 12.241 1.00 10.33 245 ALA A N 1
ATOM 1211 C CA . ALA A 1 152 ? 28.765 19.561 13.355 1.00 10.42 245 ALA A CA 1
ATOM 1212 C C . ALA A 1 152 ? 27.764 18.888 14.284 1.00 9.61 245 ALA A C 1
ATOM 1213 O O . ALA A 1 152 ? 26.670 19.406 14.486 1.00 14.30 245 ALA A O 1
ATOM 1215 N N . TRP A 1 153 ? 28.129 17.734 14.838 1.00 9.69 246 TRP A N 1
ATOM 1216 C CA . TRP A 1 153 ? 27.336 17.114 15.896 1.00 11.84 246 TRP A CA 1
ATOM 1217 C C . TRP A 1 153 ? 27.844 17.641 17.238 1.00 16.27 246 TRP A C 1
ATOM 1218 O O . TRP A 1 153 ? 29.015 17.440 17.584 1.00 12.00 246 TRP A O 1
ATOM 1229 N N . LEU A 1 154 ? 26.983 18.329 17.984 1.00 10.15 247 LEU A N 1
ATOM 1230 C CA . LEU A 1 154 ? 27.382 18.924 19.253 1.00 10.36 247 LEU A CA 1
ATOM 1231 C C . LEU A 1 154 ? 26.402 18.559 20.359 1.00 11.01 247 LEU A C 1
ATOM 1232 O O . LEU A 1 154 ? 25.203 18.380 20.105 1.00 12.21 247 LEU A O 1
ATOM 1237 N N . PRO A 1 155 ? 26.884 18.476 21.598 1.00 12.12 248 PRO A N 1
ATOM 1238 C CA . PRO A 1 155 ? 26.005 18.092 22.710 1.00 12.29 248 PRO A CA 1
ATOM 1239 C C . PRO A 1 155 ? 25.062 19.217 23.092 1.00 13.56 248 PRO A C 1
ATOM 1240 O O . PRO A 1 155 ? 25.392 20.405 22.996 1.00 14.64 248 PRO A O 1
ATOM 1244 N N . GLU A 1 156 ? 23.872 18.816 23.548 1.00 14.90 249 GLU A N 1
ATOM 1245 C CA . GLU A 1 156 ? 22.812 19.772 23.846 1.00 16.40 249 GLU A CA 1
ATOM 1246 C C . GLU A 1 156 ? 23.266 20.861 24.817 1.00 20.32 249 GLU A C 1
ATOM 1247 O O . GLU A 1 156 ? 22.936 22.039 24.627 1.00 16.79 249 GLU A O 1
ATOM 1253 N N . TYR A 1 157 ? 24.036 20.493 25.851 1.00 15.45 250 TYR A N 1
ATOM 1254 C CA . TYR A 1 157 ? 24.376 21.468 26.889 1.00 23.33 250 TYR A CA 1
ATOM 1255 C C . TYR A 1 157 ? 25.270 22.577 26.351 1.00 26.92 250 TYR A C 1
ATOM 1256 O O . TYR A 1 157 ? 25.250 23.699 26.872 1.00 28.36 250 TYR A O 1
ATOM 1265 N N . ALA A 1 158 ? 26.038 22.293 25.306 1.00 19.78 251 ALA A N 1
ATOM 1266 C CA . ALA A 1 158 ? 26.971 23.278 24.774 1.00 25.45 251 ALA A CA 1
ATOM 1267 C C . ALA A 1 158 ? 26.314 24.260 23.813 1.00 24.97 251 ALA A C 1
ATOM 1268 O O . ALA A 1 158 ? 26.830 25.370 23.632 1.00 28.12 251 ALA A O 1
ATOM 1270 N N . ILE A 1 159 ? 25.193 23.886 23.200 1.00 22.18 252 ILE A N 1
ATOM 1271 C CA . ILE A 1 159 ? 24.555 24.680 22.159 1.00 21.33 252 ILE A CA 1
ATOM 1272 C C . ILE A 1 159 ? 23.184 25.177 22.585 1.00 24.85 252 ILE A C 1
ATOM 1273 O O . ILE A 1 159 ? 22.444 25.717 21.765 1.00 21.80 252 ILE A O 1
ATOM 1278 N N . ARG A 1 160 ? 22.828 25.003 23.860 1.00 28.48 253 ARG A N 1
ATOM 1279 C CA . ARG A 1 160 ? 21.465 25.283 24.293 1.00 21.80 253 ARG A CA 1
ATOM 1280 C C . ARG A 1 160 ? 21.06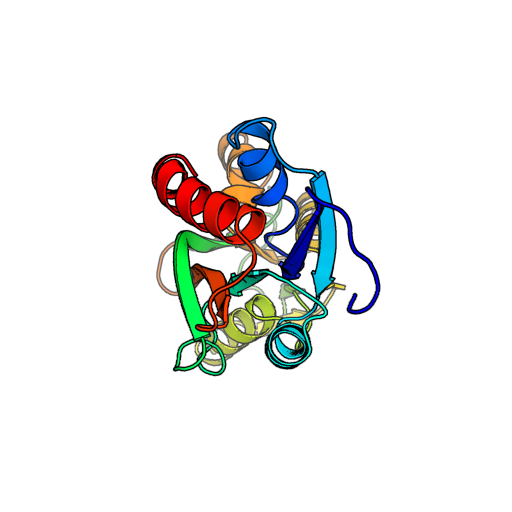2 26.720 23.976 1.00 21.25 253 ARG A C 1
ATOM 1281 O O . ARG A 1 160 ? 20.004 26.965 23.385 1.00 23.00 253 ARG A O 1
ATOM 1289 N N . GLN A 1 161 ? 21.913 27.686 24.326 1.00 21.90 254 GLN A N 1
ATOM 1290 C CA . GLN A 1 161 ? 21.543 29.082 24.116 1.00 22.29 254 GLN A CA 1
ATOM 1291 C C . GLN A 1 161 ? 21.559 29.448 22.636 1.00 27.12 254 GLN A C 1
ATOM 1292 O O . GLN A 1 161 ? 20.734 30.251 22.180 1.00 28.96 254 GLN A O 1
ATOM 1298 N N . GLU A 1 162 ? 22.494 28.882 21.872 1.00 24.55 255 GLU A N 1
ATOM 1299 C CA . GLU A 1 162 ? 22.555 29.189 20.445 1.00 23.84 255 GLU A CA 1
ATOM 1300 C C . GLU A 1 162 ? 21.350 28.629 19.698 1.00 24.54 255 GLU A C 1
ATOM 1301 O O . GLU A 1 162 ? 20.905 29.222 18.705 1.00 24.43 255 GLU A O 1
ATOM 1307 N N . ILE A 1 163 ? 20.817 27.491 20.149 1.00 21.41 256 ILE A N 1
ATOM 1308 C CA . ILE A 1 163 ? 19.592 26.968 19.557 1.00 24.57 256 ILE A CA 1
ATOM 1309 C C . ILE A 1 163 ? 18.418 27.889 19.872 1.00 29.71 256 ILE A C 1
ATOM 1310 O O . ILE A 1 163 ? 17.565 28.148 19.012 1.00 23.35 256 ILE A O 1
ATOM 1315 N N . THR A 1 164 ? 18.368 28.416 21.099 1.00 33.03 257 THR A N 1
ATOM 1316 C CA . THR A 1 164 ? 17.236 29.247 21.502 1.00 32.94 257 THR A CA 1
ATOM 1317 C C . THR A 1 164 ? 17.201 30.560 20.729 1.00 32.51 257 THR A C 1
ATOM 1318 O O . THR A 1 164 ? 16.132 30.984 20.274 1.00 37.17 257 THR A O 1
ATOM 1322 N N . ASP A 1 165 ? 18.343 31.228 20.569 1.00 31.83 258 ASP A N 1
ATOM 1323 C CA . ASP A 1 165 ? 18.357 32.465 19.797 1.00 35.28 258 ASP A CA 1
ATOM 1324 C C . ASP A 1 165 ? 18.645 32.242 18.315 1.00 38.20 258 ASP A C 1
ATOM 1325 O O . ASP A 1 165 ? 18.715 33.216 17.559 1.00 36.22 258 ASP A O 1
ATOM 1330 N N . GLY A 1 166 ? 18.804 30.992 17.883 1.00 32.04 259 GLY A N 1
ATOM 1331 C CA . GLY A 1 166 ? 18.838 30.689 16.466 1.00 26.72 259 GLY A CA 1
ATOM 1332 C C . GLY A 1 166 ? 20.144 30.961 15.758 1.00 27.38 259 GLY A C 1
ATOM 1333 O O . GLY A 1 166 ? 20.156 31.047 14.523 1.00 32.52 259 GLY A O 1
ATOM 1334 N N . ARG A 1 167 ? 21.248 31.113 16.491 1.00 26.40 260 ARG A N 1
ATOM 1335 C CA . ARG A 1 167 ? 22.546 31.183 15.832 1.00 26.72 260 ARG A CA 1
ATOM 1336 C C . ARG A 1 167 ? 23.010 29.814 15.359 1.00 23.31 260 ARG A C 1
ATOM 1337 O O . ARG A 1 167 ? 23.851 29.737 14.458 1.00 22.68 260 ARG A O 1
ATOM 1345 N N . LEU A 1 168 ? 22.477 28.741 15.943 1.00 16.81 261 LEU A N 1
ATOM 1346 C CA . LEU A 1 168 ? 22.616 27.399 15.400 1.00 15.43 261 LEU A CA 1
ATOM 1347 C C . LEU A 1 168 ? 21.227 26.805 15.212 1.00 20.34 261 LEU A C 1
ATOM 1348 O O . LEU A 1 168 ? 20.292 27.133 15.950 1.00 19.74 261 LEU A O 1
ATOM 1353 N N . ILE A 1 169 ? 21.085 25.949 14.203 1.00 18.71 262 ILE A N 1
ATOM 1354 C CA . ILE A 1 169 ? 19.802 25.332 13.882 1.00 23.31 262 ILE A CA 1
ATOM 1355 C C . ILE A 1 169 ? 19.982 23.820 13.852 1.00 19.83 262 ILE A C 1
ATOM 1356 O O . ILE A 1 169 ? 20.935 23.318 13.246 1.00 16.26 262 ILE A O 1
ATOM 1361 N N . VAL A 1 170 ? 19.073 23.101 14.510 1.00 17.43 263 VAL A N 1
ATOM 1362 C CA . VAL A 1 170 ? 19.118 21.643 14.537 1.00 16.96 263 VAL A CA 1
ATOM 1363 C C . VAL A 1 170 ? 18.602 21.110 13.207 1.00 20.43 263 VAL A C 1
ATOM 1364 O O . VAL A 1 170 ? 17.551 21.537 12.712 1.00 19.61 263 VAL A O 1
ATOM 1368 N N . LEU A 1 171 ? 19.345 20.177 12.621 1.00 18.97 264 LEU A N 1
ATOM 1369 C CA . LEU A 1 171 ? 19.026 19.645 11.304 1.00 19.84 264 LEU A CA 1
ATOM 1370 C C . LEU A 1 171 ? 18.314 18.301 11.345 1.00 24.67 264 LEU A C 1
ATOM 1371 O O . LEU A 1 171 ? 17.754 17.886 10.325 1.00 23.58 264 LEU A O 1
ATOM 1376 N N . ASP A 1 172 ? 18.311 17.624 12.490 1.00 22.57 265 ASP A N 1
ATOM 1377 C CA . ASP A 1 172 ? 17.642 16.340 12.638 1.00 24.49 265 ASP A CA 1
ATOM 1378 C C . ASP A 1 172 ? 17.428 16.079 14.117 1.00 25.20 265 ASP A C 1
ATOM 1379 O O . ASP A 1 172 ? 18.312 16.358 14.932 1.00 24.61 265 ASP A O 1
ATOM 1384 N N . ALA A 1 173 ? 16.261 15.531 14.458 1.00 22.20 266 ALA A N 1
ATOM 1385 C CA . ALA A 1 173 ? 15.955 15.235 15.852 1.00 24.53 266 ALA A CA 1
ATOM 1386 C C . ALA A 1 173 ? 15.392 13.828 16.020 1.00 24.19 266 ALA A C 1
ATOM 1387 O O . ALA A 1 173 ? 14.639 13.565 16.964 1.00 25.41 266 ALA A O 1
ATOM 1389 N N . ASP A 1 174 ? 15.766 12.912 15.124 1.00 27.34 267 ASP A N 1
ATOM 1390 C CA . ASP A 1 174 ? 15.322 11.524 15.193 1.00 33.51 267 ASP A CA 1
ATOM 1391 C C . ASP A 1 174 ? 16.498 10.553 15.118 1.00 27.03 267 ASP A C 1
ATOM 1392 O O . ASP A 1 174 ? 17.202 10.345 16.107 1.00 21.91 267 ASP A O 1
ATOM 1397 N N . GLU A 1 175 ? 16.730 9.945 13.956 1.00 25.64 268 GLU A N 1
ATOM 1398 C CA . GLU A 1 175 ? 17.708 8.863 13.897 1.00 29.71 268 GLU A CA 1
ATOM 1399 C C . GLU A 1 175 ? 19.151 9.349 13.853 1.00 24.06 268 GLU A C 1
ATOM 1400 O O . GLU A 1 175 ? 20.066 8.530 14.005 1.00 27.35 268 GLU A O 1
ATOM 1406 N N . LEU A 1 176 ? 19.389 10.644 13.663 1.00 19.78 269 LEU A N 1
ATOM 1407 C CA . LEU A 1 176 ? 20.753 11.155 13.696 1.00 19.82 269 LEU A CA 1
ATOM 1408 C C . LEU A 1 176 ? 21.148 11.710 15.056 1.00 18.12 269 LEU A C 1
ATOM 1409 O O . LEU A 1 176 ? 22.284 12.170 15.202 1.00 18.43 269 LEU A O 1
ATOM 1414 N N . VAL A 1 177 ? 20.248 11.689 16.040 1.00 17.26 270 VAL A N 1
ATOM 1415 C CA . VAL A 1 177 ? 20.579 12.153 17.386 1.00 16.43 270 VAL A CA 1
ATOM 1416 C C . VAL A 1 177 ? 21.323 11.036 18.105 1.00 17.84 270 VAL A C 1
ATOM 1417 O O . VAL A 1 177 ? 20.894 9.875 18.074 1.00 22.62 270 VAL A O 1
ATOM 1421 N N . ILE A 1 178 ? 22.436 11.372 18.742 1.00 10.53 271 ILE A N 1
ATOM 1422 C CA . ILE A 1 178 ? 23.350 10.378 19.301 1.00 10.21 271 ILE A CA 1
ATOM 1423 C C . ILE A 1 178 ? 23.309 10.473 20.822 1.00 10.27 271 ILE A C 1
ATOM 1424 O O . ILE A 1 178 ? 23.635 11.527 21.374 1.00 11.15 271 ILE A O 1
ATOM 1429 N N . PRO A 1 179 ? 22.947 9.405 21.540 1.00 10.72 272 PRO A N 1
ATOM 1430 C CA . PRO A 1 179 ? 22.961 9.463 23.007 1.00 10.89 272 PRO A CA 1
ATOM 1431 C C . PRO A 1 179 ? 24.371 9.370 23.564 1.00 17.45 272 PRO A C 1
ATOM 1432 O O . PRO A 1 179 ? 25.211 8.615 23.068 1.00 17.30 272 PRO A O 1
ATOM 1436 N N . ILE A 1 180 ? 24.625 10.149 24.613 1.00 10.19 273 ILE A N 1
ATOM 1437 C CA . ILE A 1 180 ? 25.904 10.105 25.314 1.00 10.81 273 ILE A CA 1
ATOM 1438 C C . ILE A 1 180 ? 25.651 10.148 26.814 1.00 16.36 273 ILE A C 1
ATOM 1439 O O . ILE A 1 180 ? 24.642 10.684 27.283 1.00 12.64 273 ILE A O 1
ATOM 1444 N N . GLN A 1 181 ? 26.576 9.562 27.576 1.00 13.30 274 GLN A N 1
ATOM 1445 C CA . GLN A 1 181 ? 26.421 9.469 29.021 1.00 13.19 274 GLN A CA 1
ATOM 1446 C C . GLN A 1 181 ? 27.759 9.771 29.669 1.00 13.71 274 GLN A C 1
ATOM 1447 O O . GLN A 1 181 ? 28.786 9.227 29.256 1.00 21.83 274 GLN A O 1
ATOM 1453 N N . ALA A 1 182 ? 27.747 10.657 30.654 1.00 13.71 275 ALA A N 1
ATOM 1454 C CA . ALA A 1 182 ? 28.964 11.121 31.304 1.00 14.29 275 ALA A CA 1
ATOM 1455 C C . ALA A 1 182 ? 29.100 10.441 32.656 1.00 11.70 275 ALA A C 1
ATOM 1456 O O . ALA A 1 182 ? 28.121 10.303 33.395 1.00 14.90 275 ALA A O 1
ATOM 1458 N N . TYR A 1 183 ? 30.317 10.002 32.968 1.00 14.21 276 TYR A N 1
ATOM 1459 C CA . TYR A 1 183 ? 30.581 9.260 34.189 1.00 11.88 276 TYR A CA 1
ATOM 1460 C C . TYR A 1 183 ? 31.760 9.869 34.926 1.00 15.30 276 TYR A C 1
ATOM 1461 O O . TYR A 1 183 ? 32.640 10.486 34.328 1.00 14.70 276 TYR A O 1
ATOM 1470 N N . ALA A 1 184 ? 31.782 9.656 36.237 1.00 16.18 277 ALA A N 1
ATOM 1471 C CA . ALA A 1 184 ? 32.997 9.788 37.022 1.00 15.20 277 ALA A CA 1
ATOM 1472 C C . ALA A 1 184 ? 33.465 8.385 37.370 1.00 14.70 277 ALA A C 1
ATOM 1473 O O . ALA A 1 184 ? 32.667 7.552 37.813 1.00 15.12 277 ALA A O 1
ATOM 1475 N N . TYR A 1 185 ? 34.757 8.134 37.182 1.00 13.90 278 TYR A N 1
ATOM 1476 C CA . TYR A 1 185 ? 35.350 6.827 37.420 1.00 18.34 278 TYR A CA 1
ATOM 1477 C C . TYR A 1 185 ? 36.425 6.942 38.487 1.00 16.08 278 TYR A C 1
ATOM 1478 O O . TYR A 1 185 ? 37.084 7.979 38.609 1.00 23.19 278 TYR A O 1
ATOM 1487 N N . ARG A 1 186 ? 36.604 5.856 39.243 1.00 17.63 279 ARG A N 1
ATOM 1488 C CA . ARG A 1 186 ? 37.634 5.760 40.266 1.00 26.20 279 ARG A CA 1
ATOM 1489 C C . ARG A 1 186 ? 38.071 4.307 40.383 1.00 21.08 279 ARG A C 1
ATOM 1490 O O . ARG A 1 186 ? 37.447 3.400 39.828 1.00 23.56 279 ARG A O 1
ATOM 1498 N N . MET A 1 187 ? 39.158 4.095 41.111 1.00 22.07 280 MET A N 1
ATOM 1499 C CA . MET A 1 187 ? 39.525 2.749 41.514 1.00 30.38 280 MET A CA 1
ATOM 1500 C C . MET A 1 187 ? 38.682 2.319 42.704 1.00 31.22 280 MET A C 1
ATOM 1501 O O . MET A 1 187 ? 38.253 3.143 43.520 1.00 30.40 280 MET A O 1
ATOM 1506 N N . ASN A 1 188 ? 38.441 1.008 42.792 1.00 33.44 281 ASN A N 1
ATOM 1507 C CA . ASN A 1 188 ? 37.703 0.462 43.924 1.00 40.19 281 ASN A CA 1
ATOM 1508 C C . ASN A 1 188 ? 38.464 0.655 45.227 1.00 41.73 281 ASN A C 1
ATOM 1509 O O . ASN A 1 188 ? 37.846 0.785 46.290 1.00 45.13 281 ASN A O 1
ATOM 1514 N N . THR A 1 189 ? 39.799 0.661 45.163 1.00 38.41 282 THR A N 1
ATOM 1515 C CA . THR A 1 189 ? 40.647 0.862 46.332 1.00 39.10 282 THR A CA 1
ATOM 1516 C C . THR A 1 189 ? 40.124 1.999 47.196 1.00 41.19 282 THR A C 1
ATOM 1517 O O . THR A 1 189 ? 39.690 3.033 46.685 1.00 36.89 282 THR A O 1
ATOM 1521 N N . ARG A 1 190 ? 40.156 1.806 48.510 1.00 41.49 283 ARG A N 1
ATOM 1522 C CA . ARG A 1 190 ? 39.813 2.908 49.394 1.00 40.32 283 ARG A CA 1
ATOM 1523 C C . ARG A 1 190 ? 40.893 3.976 49.297 1.00 31.38 283 ARG A C 1
ATOM 1524 O O . ARG A 1 190 ? 42.091 3.676 49.290 1.00 32.21 283 ARG A O 1
ATOM 1532 N N . MET A 1 191 ? 40.467 5.225 49.189 1.00 31.12 284 MET A N 1
ATOM 1533 C CA . MET A 1 191 ? 41.369 6.345 48.998 1.00 25.37 284 MET A CA 1
ATOM 1534 C C . MET A 1 191 ? 41.482 7.146 50.288 1.00 32.03 284 MET A C 1
ATOM 1535 O O . MET A 1 191 ? 40.898 6.799 51.319 1.00 32.55 284 MET A O 1
ATOM 1540 N N . SER A 1 192 ? 42.240 8.236 50.217 1.00 26.80 285 SER A N 1
ATOM 1541 C CA . SER A 1 192 ? 42.394 9.121 51.359 1.00 23.09 285 SER A CA 1
ATOM 1542 C C . SER A 1 192 ? 41.037 9.646 51.820 1.00 21.98 285 SER A C 1
ATOM 1543 O O . SER A 1 192 ? 40.048 9.619 51.084 1.00 25.51 285 SER A O 1
ATOM 1546 N N . GLN A 1 193 ? 40.995 10.132 53.064 1.00 22.22 286 GLN A N 1
ATOM 1547 C CA . GLN A 1 193 ? 39.747 10.677 53.595 1.00 26.88 286 GLN A CA 1
ATOM 1548 C C . GLN A 1 193 ? 39.229 11.826 52.726 1.00 19.70 286 GLN A C 1
ATOM 1549 O O . GLN A 1 193 ? 38.020 11.934 52.476 1.00 19.13 286 GLN A O 1
ATOM 1555 N N . VAL A 1 194 ? 40.130 12.682 52.235 1.00 19.83 287 VAL A N 1
ATOM 1556 C CA . VAL A 1 194 ? 39.688 13.835 51.444 1.00 19.18 287 VAL A CA 1
ATOM 1557 C C . VAL A 1 194 ? 39.119 13.395 50.103 1.00 17.01 287 VAL A C 1
ATOM 1558 O O . VAL A 1 194 ? 38.079 13.906 49.664 1.00 16.17 287 VAL A O 1
ATOM 1562 N N . ALA A 1 195 ? 39.766 12.432 49.438 1.00 17.56 288 ALA A N 1
ATOM 1563 C CA . ALA A 1 195 ? 39.220 11.944 48.178 1.00 17.04 288 ALA A CA 1
ATOM 1564 C C . ALA A 1 195 ? 37.898 11.217 48.404 1.00 17.25 288 ALA A C 1
ATOM 1565 O O . ALA A 1 195 ? 36.976 11.324 47.582 1.00 16.48 288 ALA A O 1
ATOM 1567 N N . GLU A 1 196 ? 37.774 10.482 49.518 1.00 18.47 289 GLU A N 1
ATOM 1568 C CA . GLU A 1 196 ? 36.496 9.833 49.808 1.00 18.97 289 GLU A CA 1
ATOM 1569 C C . GLU A 1 196 ? 35.415 10.863 50.106 1.00 20.51 289 GLU A C 1
ATOM 1570 O O . GLU A 1 196 ? 34.241 10.654 49.774 1.00 19.54 289 GLU A O 1
ATOM 1576 N N . THR A 1 197 ? 35.782 11.969 50.757 1.00 17.70 290 THR A N 1
ATOM 1577 C CA . THR A 1 197 ? 34.814 13.038 50.968 1.00 17.56 290 THR A CA 1
ATOM 1578 C C . THR A 1 197 ? 34.400 13.655 49.641 1.00 20.12 290 THR A C 1
ATOM 1579 O O . THR A 1 197 ? 33.213 13.909 49.406 1.00 15.84 290 THR A O 1
ATOM 1583 N N . PHE A 1 198 ? 35.363 13.872 48.743 1.00 15.30 291 PHE A N 1
ATOM 1584 C CA . PHE A 1 198 ? 35.026 14.397 47.421 1.00 14.35 291 PHE A CA 1
ATOM 1585 C C . PHE A 1 198 ? 34.052 13.474 46.694 1.00 14.39 291 PHE A C 1
ATOM 1586 O O . PHE A 1 198 ? 33.034 13.927 46.153 1.00 13.99 291 PHE A O 1
ATOM 1594 N N . TRP A 1 199 ? 34.344 12.172 46.689 1.00 15.10 292 TRP A N 1
ATOM 1595 C CA . TRP A 1 199 ? 33.481 11.198 46.022 1.00 15.39 292 TRP A CA 1
ATOM 1596 C C . TRP A 1 199 ? 32.069 11.218 46.592 1.00 15.88 292 TRP A C 1
ATOM 1597 O O . TRP A 1 199 ? 31.087 11.190 45.834 1.00 15.68 292 TRP A O 1
ATOM 1608 N N . ARG A 1 200 ? 31.951 11.279 47.922 1.00 16.71 293 ARG A N 1
ATOM 1609 C CA . ARG A 1 200 ? 30.645 11.296 48.579 1.00 17.52 293 ARG A CA 1
ATOM 1610 C C . ARG A 1 200 ? 29.865 12.560 48.225 1.00 17.17 293 ARG A C 1
ATOM 1611 O O . ARG A 1 200 ? 28.666 12.494 47.914 1.00 17.44 293 ARG A O 1
ATOM 1619 N N . ASP A 1 201 ? 30.534 13.716 48.245 1.00 18.63 294 ASP A N 1
ATOM 1620 C CA . ASP A 1 201 ? 29.877 14.967 47.878 1.00 20.73 294 ASP A CA 1
ATOM 1621 C C . ASP A 1 201 ? 29.485 14.983 46.406 1.00 23.60 294 ASP A C 1
ATOM 1622 O O . ASP A 1 201 ? 28.425 15.513 46.047 1.00 23.92 294 ASP A O 1
ATOM 1627 N N . LEU A 1 202 ? 30.330 14.417 45.540 1.00 14.14 295 LEU A N 1
ATOM 1628 C CA . LEU A 1 202 ? 30.000 14.345 44.118 1.00 13.51 295 LEU A CA 1
ATOM 1629 C C . LEU A 1 202 ? 28.707 13.573 43.891 1.00 17.23 295 LEU A C 1
ATOM 1630 O O . LEU A 1 202 ? 27.855 13.987 43.095 1.00 18.80 295 LEU A O 1
ATOM 1635 N N . ARG A 1 203 ? 28.537 12.457 44.594 1.00 17.41 296 ARG A N 1
ATOM 1636 C CA . ARG A 1 203 ? 27.275 11.727 44.516 1.00 25.02 296 ARG A CA 1
ATOM 1637 C C . ARG A 1 203 ? 26.098 12.617 44.895 1.00 28.33 296 ARG A C 1
ATOM 1638 O O . ARG A 1 203 ? 25.030 12.541 44.278 1.00 29.85 296 ARG A O 1
ATOM 1646 N N . GLY A 1 204 ? 26.284 13.481 45.894 1.00 25.97 297 GLY A N 1
ATOM 1647 C CA . GLY A 1 204 ? 25.199 14.291 46.413 1.00 34.09 297 GLY A CA 1
ATOM 1648 C C . GLY A 1 204 ? 24.782 15.448 45.534 1.00 36.43 297 GLY A C 1
ATOM 1649 O O . GLY A 1 204 ? 23.633 15.892 45.620 1.00 33.16 297 GLY A O 1
ATOM 1650 N N . LEU A 1 205 ? 25.676 15.961 44.693 1.00 32.44 298 LEU A N 1
ATOM 1651 C CA . LEU A 1 205 ? 25.289 17.034 43.790 1.00 36.93 298 LEU A CA 1
ATOM 1652 C C . LEU A 1 205 ? 24.980 16.549 42.381 1.00 32.33 298 LEU A C 1
ATOM 1653 O O . LEU A 1 205 ? 24.687 17.375 41.511 1.00 32.34 298 LEU A O 1
ATOM 1658 N N . GLN A 1 206 ? 25.016 15.234 42.138 1.00 31.12 299 GLN A N 1
ATOM 1659 C CA . GLN A 1 206 ? 24.764 14.727 40.792 1.00 28.52 299 GLN A CA 1
ATOM 1660 C C . GLN A 1 206 ? 23.373 15.106 40.302 1.00 25.93 299 GLN A C 1
ATOM 1661 O O . GLN A 1 206 ? 23.174 15.322 39.101 1.00 28.00 299 GLN A O 1
ATOM 1667 N N . ALA A 1 207 ? 22.402 15.187 41.214 1.00 27.46 300 ALA A N 1
ATOM 1668 C CA . ALA A 1 207 ? 21.055 15.589 40.828 1.00 34.93 300 ALA A CA 1
ATOM 1669 C C . ALA A 1 207 ? 21.046 16.989 40.226 1.00 37.76 300 ALA A C 1
ATOM 1670 O O . ALA A 1 207 ? 20.339 17.247 39.244 1.00 49.65 300 ALA A O 1
ATOM 1672 N N . ALA A 1 208 ? 21.829 17.903 40.795 1.00 31.40 301 ALA A N 1
ATOM 1673 C CA . ALA A 1 208 ? 21.808 19.301 40.386 1.00 40.73 301 ALA A CA 1
ATOM 1674 C C . ALA A 1 208 ? 22.658 19.590 39.153 1.00 46.67 301 ALA A C 1
ATOM 1675 O O . ALA A 1 208 ? 22.655 20.731 38.675 1.00 49.35 301 ALA A O 1
ATOM 1677 N N . LEU A 1 209 ? 23.375 18.606 38.622 1.00 45.97 302 LEU A N 1
ATOM 1678 C CA . LEU A 1 209 ? 24.194 18.835 37.434 1.00 52.08 302 LEU A CA 1
ATOM 1679 C C . LEU A 1 209 ? 23.322 19.000 36.187 1.00 60.02 302 LEU A C 1
ATOM 1680 O O . LEU A 1 209 ? 23.326 20.060 35.560 1.00 61.95 302 LEU A O 1
#

Sequence (209 aa):
GAMDYTLRKIKIAAAHSLSSLGLLPTIVKQMPTQFTYAVEAIDVDQAVDMLREGQSDFIFSYHDENLQQAPFDNIRLFESRLFPVCANNGRGEPRYTLEQPHFPLLNYSQNSYMGRLINRTLTRHAELSFSTFFVSSMSELLKQVAMDGCGIAWLPEYAIRQEITDGRLIVLDADELVIPIQAYAYRMNTRMSQVAETFWRDLRGLQAAL

Solvent-accessible surface area: 10696 Å² total; per-residue (Å²): 43,86,193,69,158,62,138,134,56,0,30,2,0,0,5,59,11,0,29,110,37,8,15,64,44,0,71,173,84,13,52,139,94,19,51,66,40,67,71,56,3,42,14,105,79,0,36,82,14,4,136,123,34,78,4,30,0,0,0,2,2,65,23,125,98,0,50,103,87,49,18,51,55,41,99,1,39,87,12,92,0,39,0,0,0,8,52,53,69,195,64,89,52,137,44,70,8,123,92,94,119,0,30,0,1,8,4,30,155,72,16,24,1,0,112,20,1,52,126,5,6,112,152,29,97,126,18,43,64,54,70,127,60,74,18,40,95,7,67,69,0,42,89,18,0,41,94,2,45,0,0,0,1,0,0,62,56,26,1,136,115,15,60,106,80,26,119,1,31,51,35,39,82,108,117,10,29,10,72,0,41,1,25,0,0,14,31,93,80,187,37,59,147,33,4,20,22,0,4,141,33,0,123,65,16,51,96,63,69